Protein AF-A0A2V6ZUX0-F1 (afdb_monomer_lite)

pLDDT: mean 81.48, std 16.45, range [32.72, 97.88]

Radius of gyration: 21.08 Å; chains: 1; bounding box: 55×47×56 Å

Sequence (240 aa):
FALPGGDPVKGRQVFVELECYKCHTIQGETFPASGGDAKNVGPELTGMGGQHPAEYFAESILAPNAVILDGPGFTGPDGKSIMPSYADSLSVAQLVDLVAFLQGLTGGGHMHAMAPAEQTTDVYTVRLDYRGGSEHAGHEGHSAGAAPGHLMVFVLDRATGEPVPYLPVSATIRAAGKPAHRVTLAPMVGGQGFHYGANVTLPDGAHTITLRIGPVAVQAMPAVKGRFAKPAKVVFERGA

Structure (mmCIF, N/CA/C/O backbone):
data_AF-A0A2V6ZUX0-F1
#
_entry.id   AF-A0A2V6ZUX0-F1
#
loop_
_atom_site.group_PDB
_atom_site.id
_atom_site.type_symbol
_atom_site.label_atom_id
_atom_site.label_alt_id
_atom_site.label_comp_id
_atom_site.label_asym_id
_atom_site.label_entity_id
_atom_site.label_seq_id
_atom_site.pdbx_PDB_ins_code
_atom_site.Cartn_x
_atom_site.Cartn_y
_atom_site.Cartn_z
_atom_site.occupancy
_atom_site.B_iso_or_equiv
_atom_site.auth_seq_id
_atom_site.auth_comp_id
_atom_site.auth_asym_id
_atom_site.auth_atom_id
_atom_site.pdbx_PDB_model_num
ATOM 1 N N . PHE A 1 1 ? -8.535 -0.061 -18.895 1.00 62.50 1 PHE A N 1
ATOM 2 C CA . PHE A 1 1 ? -8.237 -1.478 -18.610 1.00 62.50 1 PHE A CA 1
ATOM 3 C C . PHE A 1 1 ? -7.471 -1.493 -17.299 1.00 62.50 1 PHE A C 1
ATOM 5 O O . PHE A 1 1 ? -6.664 -0.594 -17.132 1.00 62.50 1 PHE A O 1
ATOM 12 N N . ALA A 1 2 ? -7.785 -2.395 -16.371 1.00 71.69 2 ALA A N 1
ATOM 13 C CA . ALA A 1 2 ? -7.106 -2.488 -15.078 1.00 71.69 2 ALA A CA 1
ATOM 14 C C . ALA A 1 2 ? -6.490 -3.881 -14.960 1.00 71.69 2 ALA A C 1
ATOM 16 O O . ALA A 1 2 ? -7.149 -4.864 -15.317 1.00 71.69 2 ALA A O 1
ATOM 17 N N . LEU A 1 3 ? -5.248 -3.960 -14.488 1.00 78.31 3 LEU A N 1
ATOM 18 C CA . LEU A 1 3 ? -4.624 -5.247 -14.193 1.00 78.31 3 LEU A CA 1
ATOM 19 C C . LEU A 1 3 ? -5.348 -5.911 -13.009 1.00 78.31 3 LEU A C 1
ATOM 21 O O . LEU A 1 3 ? -5.705 -5.225 -12.048 1.00 78.31 3 LEU A O 1
ATOM 25 N N . PRO A 1 4 ? -5.606 -7.229 -13.062 1.00 82.94 4 PRO A N 1
ATOM 26 C CA . PRO A 1 4 ? -6.153 -7.935 -11.914 1.00 82.94 4 PRO A CA 1
ATOM 27 C C . PRO A 1 4 ? -5.127 -7.943 -10.774 1.00 82.94 4 PRO A C 1
ATOM 29 O O . PRO A 1 4 ? -3.922 -7.862 -11.008 1.00 82.94 4 PRO A O 1
ATOM 32 N N . GLY A 1 5 ? -5.611 -8.052 -9.536 1.00 82.88 5 GLY A N 1
ATOM 33 C CA . GLY A 1 5 ? -4.733 -8.178 -8.374 1.00 82.88 5 GLY A CA 1
ATOM 34 C C . GLY A 1 5 ? -3.898 -9.462 -8.426 1.00 82.88 5 GLY A C 1
ATOM 35 O O . GLY A 1 5 ? -4.374 -10.492 -8.905 1.00 82.88 5 GLY A O 1
ATOM 36 N N . GLY A 1 6 ? -2.674 -9.382 -7.910 1.00 87.19 6 GLY A N 1
ATOM 37 C CA . GLY A 1 6 ? -1.756 -10.508 -7.743 1.00 87.19 6 GLY A CA 1
ATOM 38 C C . GLY A 1 6 ? -1.372 -10.742 -6.281 1.00 87.19 6 GLY A C 1
ATOM 39 O O . GLY A 1 6 ? -1.799 -10.020 -5.378 1.00 87.19 6 GLY A O 1
ATOM 40 N N . ASP A 1 7 ? -0.553 -11.763 -6.055 1.00 88.44 7 ASP A N 1
ATOM 41 C CA . ASP A 1 7 ? 0.017 -12.127 -4.761 1.00 88.44 7 ASP A CA 1
ATOM 42 C C . ASP A 1 7 ? 1.417 -11.496 -4.597 1.00 88.44 7 ASP A C 1
ATOM 44 O O . ASP A 1 7 ? 2.370 -11.935 -5.250 1.00 88.44 7 ASP A O 1
ATOM 48 N N . PRO A 1 8 ? 1.596 -10.497 -3.710 1.00 84.62 8 PRO A N 1
ATOM 49 C CA . PRO A 1 8 ? 2.884 -9.825 -3.533 1.00 84.62 8 PRO A CA 1
ATOM 50 C C . PRO A 1 8 ? 3.976 -10.744 -2.964 1.00 84.62 8 PRO A C 1
ATOM 52 O O . PRO A 1 8 ? 5.162 -10.488 -3.179 1.00 84.62 8 PRO A O 1
ATOM 55 N N . VAL A 1 9 ? 3.619 -11.832 -2.268 1.00 87.31 9 VAL A N 1
ATOM 56 C CA . VAL A 1 9 ? 4.602 -12.804 -1.761 1.00 87.31 9 VAL A CA 1
ATOM 57 C C . VAL A 1 9 ? 5.194 -13.598 -2.921 1.00 87.31 9 VAL A C 1
ATOM 59 O O . VAL A 1 9 ? 6.414 -13.757 -2.996 1.00 87.31 9 VAL A O 1
ATOM 62 N N . LYS A 1 10 ? 4.353 -14.044 -3.861 1.00 88.94 10 LYS A N 1
ATOM 63 C CA . LYS A 1 10 ? 4.815 -14.679 -5.105 1.00 88.94 10 LYS A CA 1
ATOM 64 C C . LYS A 1 10 ? 5.532 -13.686 -6.008 1.00 88.94 10 LYS A C 1
ATOM 66 O O . LYS A 1 10 ? 6.554 -14.025 -6.590 1.00 88.94 10 LYS A O 1
ATOM 71 N N . GLY A 1 11 ? 5.079 -12.436 -6.053 1.00 95.12 11 GLY A N 1
ATOM 72 C CA . GLY A 1 11 ? 5.750 -11.371 -6.793 1.00 95.12 11 GLY A CA 1
ATOM 73 C C . GLY A 1 11 ? 7.186 -11.142 -6.345 1.00 95.12 11 GLY A C 1
ATOM 74 O O . GLY A 1 11 ? 8.088 -11.050 -7.175 1.00 95.12 11 GLY A O 1
ATOM 75 N N . ARG A 1 12 ? 7.426 -11.143 -5.028 1.00 94.88 12 ARG A N 1
ATOM 76 C CA . ARG A 1 12 ? 8.781 -11.080 -4.467 1.00 94.88 12 ARG A CA 1
ATOM 77 C C . ARG A 1 12 ? 9.634 -12.283 -4.880 1.00 94.88 12 ARG A C 1
ATOM 79 O O . ARG A 1 12 ? 10.832 -12.125 -5.099 1.00 94.88 12 ARG A O 1
ATOM 86 N N . GLN A 1 13 ? 9.047 -13.477 -4.977 1.00 93.00 13 GLN A N 1
ATOM 87 C CA . GLN A 1 13 ? 9.754 -14.668 -5.465 1.00 93.00 13 GLN A CA 1
ATOM 88 C C . GLN A 1 13 ? 10.150 -14.497 -6.933 1.00 93.00 13 GLN A C 1
ATOM 90 O O . GLN A 1 13 ? 11.325 -14.653 -7.249 1.00 93.00 13 GLN A O 1
ATOM 95 N N . VAL A 1 14 ? 9.224 -14.056 -7.789 1.00 95.88 14 VAL A N 1
ATOM 96 C CA . VAL A 1 14 ? 9.499 -13.758 -9.205 1.00 95.88 14 VAL A CA 1
ATOM 97 C C . VAL A 1 14 ? 10.598 -12.695 -9.348 1.00 95.88 14 VAL A C 1
ATOM 99 O O . VAL A 1 14 ? 11.500 -12.857 -10.165 1.00 95.88 14 VAL A O 1
ATOM 102 N N . PHE A 1 15 ? 10.590 -11.644 -8.520 1.00 95.19 15 PHE A N 1
ATOM 103 C CA . PHE A 1 15 ? 11.635 -10.609 -8.508 1.00 95.19 15 PHE A CA 1
ATOM 104 C C . PHE A 1 15 ? 13.037 -11.182 -8.227 1.00 95.19 15 PHE A C 1
ATOM 106 O O . PHE A 1 15 ? 14.031 -10.718 -8.788 1.00 95.19 15 PHE A O 1
ATOM 113 N N . VAL A 1 16 ? 13.127 -12.199 -7.363 1.00 92.94 16 VAL A N 1
ATOM 114 C CA . VAL A 1 16 ? 14.381 -12.907 -7.064 1.00 92.94 16 VAL A CA 1
ATOM 115 C C . VAL A 1 16 ? 14.744 -13.895 -8.169 1.00 92.94 16 VAL A C 1
ATOM 117 O O . VAL A 1 16 ? 15.897 -13.931 -8.580 1.00 92.94 16 VAL A O 1
ATOM 120 N N . GLU A 1 17 ? 13.785 -14.670 -8.671 1.00 93.75 17 GLU A N 1
ATOM 121 C CA . GLU A 1 17 ? 14.000 -15.656 -9.740 1.00 93.75 17 GLU A CA 1
ATOM 122 C C . GLU A 1 17 ? 14.492 -15.013 -11.040 1.00 93.75 17 GLU A C 1
ATOM 124 O O . GLU A 1 17 ? 15.367 -15.562 -11.705 1.00 93.75 17 GLU A O 1
ATOM 129 N N . LEU A 1 18 ? 13.971 -13.830 -11.375 1.00 93.44 18 LEU A N 1
ATOM 130 C CA . LEU A 1 18 ? 14.414 -13.028 -12.519 1.00 93.44 18 LEU A CA 1
ATOM 131 C C . LEU A 1 18 ? 15.649 -12.170 -12.220 1.00 93.44 18 LEU A C 1
ATOM 133 O O . LEU A 1 18 ? 16.100 -11.412 -13.074 1.00 93.44 18 LEU A O 1
ATOM 137 N N . GLU A 1 19 ? 16.183 -12.262 -11.002 1.00 92.00 19 GLU A N 1
ATOM 138 C CA . GLU A 1 19 ? 17.355 -11.524 -10.544 1.00 92.00 19 GLU A CA 1
ATOM 139 C C . GLU A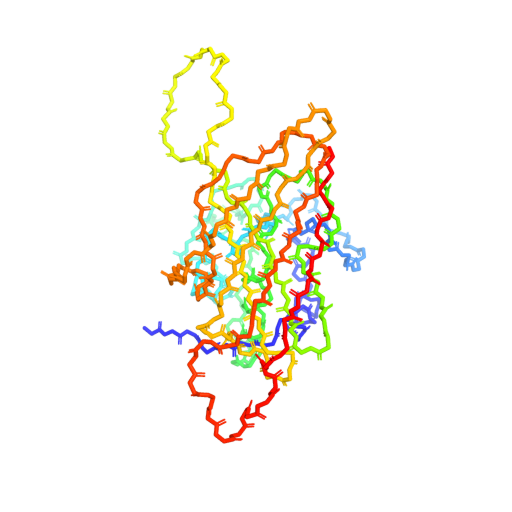 1 19 ? 17.244 -9.997 -10.709 1.00 92.00 19 GLU A C 1
ATOM 141 O O . GLU A 1 19 ? 18.250 -9.300 -10.873 1.00 92.00 19 GLU A O 1
ATOM 146 N N . CYS A 1 20 ? 16.031 -9.441 -10.608 1.00 93.00 20 CYS A N 1
ATOM 147 C CA . CYS A 1 20 ? 15.787 -8.002 -10.743 1.00 93.00 20 CYS A CA 1
ATOM 148 C C . CYS A 1 20 ? 16.602 -7.176 -9.725 1.00 93.00 20 CYS A C 1
ATOM 150 O O . CYS A 1 20 ? 17.022 -6.053 -10.018 1.00 93.00 20 CYS A O 1
ATOM 152 N N . TYR A 1 21 ? 16.911 -7.770 -8.566 1.00 90.38 21 TYR A N 1
ATOM 153 C CA . TYR A 1 21 ? 17.763 -7.206 -7.511 1.00 90.38 21 TYR A CA 1
ATOM 154 C C . TYR A 1 21 ? 19.222 -6.945 -7.933 1.00 90.38 21 TYR A C 1
ATOM 156 O O . TYR A 1 21 ? 19.973 -6.306 -7.195 1.00 90.38 21 TYR A O 1
ATOM 164 N N . LYS A 1 22 ? 19.671 -7.449 -9.091 1.00 87.94 22 LYS A N 1
ATOM 165 C CA . LYS A 1 22 ? 21.008 -7.136 -9.621 1.00 87.94 22 LYS A CA 1
ATOM 166 C C . LYS A 1 22 ? 21.121 -5.705 -10.136 1.00 87.94 22 LYS A C 1
ATOM 168 O O . LYS A 1 22 ? 22.217 -5.159 -10.100 1.00 87.94 22 LYS A O 1
ATOM 173 N N . CYS A 1 23 ? 20.014 -5.128 -10.602 1.00 90.31 23 CYS A N 1
ATOM 174 C CA . CYS A 1 23 ? 19.979 -3.768 -11.144 1.00 90.31 23 CYS A CA 1
ATOM 175 C C . CYS A 1 23 ? 19.191 -2.814 -10.241 1.00 90.31 23 CYS A C 1
ATOM 177 O O . CYS A 1 23 ? 19.551 -1.646 -10.129 1.00 90.31 23 CYS A O 1
ATOM 179 N N . HIS A 1 24 ? 18.126 -3.300 -9.602 1.00 91.38 24 HIS A N 1
ATOM 180 C CA . HIS A 1 24 ? 17.224 -2.479 -8.806 1.00 91.38 24 HIS A CA 1
ATOM 181 C C . HIS A 1 24 ? 17.459 -2.664 -7.310 1.00 91.38 24 HIS A C 1
ATOM 183 O O . HIS A 1 24 ? 17.337 -3.768 -6.777 1.00 91.38 24 HIS A O 1
ATOM 189 N N . THR A 1 25 ? 17.725 -1.557 -6.624 1.00 88.38 25 THR A N 1
ATOM 190 C CA . THR A 1 25 ? 17.798 -1.522 -5.160 1.00 88.38 25 THR A CA 1
ATOM 191 C C . THR A 1 25 ? 16.408 -1.283 -4.571 1.00 88.38 25 THR A C 1
ATOM 193 O O . THR A 1 25 ? 15.619 -0.521 -5.130 1.00 88.38 25 THR A O 1
ATOM 196 N N . ILE A 1 26 ? 16.124 -1.952 -3.448 1.00 88.06 26 ILE A N 1
ATOM 197 C CA . ILE A 1 26 ? 14.963 -1.707 -2.585 1.00 88.06 26 ILE A CA 1
ATOM 198 C C . ILE A 1 26 ? 15.476 -1.654 -1.140 1.00 88.06 26 ILE A C 1
ATOM 200 O O . ILE A 1 26 ? 15.982 -2.644 -0.611 1.00 88.06 26 ILE A O 1
ATOM 204 N N . GLN A 1 27 ? 15.374 -0.500 -0.493 1.00 80.62 27 GLN A N 1
ATOM 205 C CA . GLN A 1 27 ? 15.761 -0.296 0.896 1.00 80.62 27 GLN A CA 1
ATOM 206 C C . GLN A 1 27 ? 14.842 -1.080 1.835 1.00 80.62 27 GLN A C 1
ATOM 208 O O . GLN A 1 27 ? 13.625 -1.121 1.667 1.00 80.62 27 GLN A O 1
ATOM 213 N N . GLY A 1 28 ? 15.434 -1.697 2.858 1.00 74.88 28 GLY A N 1
ATOM 214 C CA . GLY A 1 28 ? 14.706 -2.515 3.832 1.00 74.88 28 GLY A CA 1
ATOM 215 C C . GLY A 1 28 ? 14.396 -3.939 3.359 1.00 74.88 28 GLY A C 1
ATOM 216 O O . GLY A 1 28 ? 14.028 -4.773 4.184 1.00 74.88 28 GLY A O 1
ATOM 217 N N . GLU A 1 29 ? 14.612 -4.252 2.080 1.00 77.31 29 GLU A N 1
ATOM 218 C CA . GLU A 1 29 ? 14.555 -5.616 1.561 1.00 77.31 29 GLU A CA 1
ATOM 219 C C . GLU A 1 29 ? 15.936 -6.275 1.576 1.00 77.31 29 GLU A C 1
ATOM 221 O O . GLU A 1 29 ? 16.969 -5.640 1.373 1.00 77.31 29 GLU A O 1
ATOM 226 N N . THR A 1 30 ? 15.957 -7.585 1.824 1.00 75.94 30 THR A N 1
ATOM 227 C CA . THR A 1 30 ? 17.182 -8.391 1.756 1.00 75.94 30 THR A CA 1
ATOM 228 C C . THR A 1 30 ? 17.075 -9.388 0.610 1.00 75.94 30 THR A C 1
ATOM 230 O O . THR A 1 30 ? 16.202 -10.263 0.605 1.00 75.94 30 THR A O 1
ATOM 233 N N . PHE A 1 31 ? 17.991 -9.266 -0.346 1.00 82.75 31 PHE A N 1
ATOM 234 C CA . PHE A 1 31 ? 18.133 -10.156 -1.495 1.00 82.75 31 PHE A CA 1
ATOM 235 C C . PHE A 1 31 ? 19.496 -10.857 -1.466 1.00 82.75 31 PHE A C 1
ATOM 237 O O . PHE A 1 31 ? 20.387 -10.426 -0.726 1.00 82.75 31 PHE A O 1
ATOM 244 N N . PRO A 1 32 ? 19.681 -11.950 -2.230 1.00 78.81 32 PRO A N 1
ATOM 245 C CA . PRO A 1 32 ? 20.995 -12.562 -2.388 1.00 78.81 32 PRO A CA 1
ATOM 246 C C . PRO A 1 32 ? 22.030 -11.517 -2.811 1.00 78.81 32 PRO A C 1
ATOM 248 O O . PRO A 1 32 ? 21.710 -10.601 -3.568 1.00 78.81 32 PRO A O 1
ATOM 251 N N . ALA A 1 33 ? 23.270 -11.658 -2.338 1.00 62.59 33 ALA A N 1
ATOM 252 C CA . ALA A 1 33 ? 24.345 -10.747 -2.709 1.00 62.59 33 ALA A CA 1
ATOM 253 C C . ALA A 1 33 ? 24.492 -10.716 -4.238 1.00 62.59 33 ALA A C 1
ATOM 255 O O . ALA A 1 33 ? 24.874 -11.706 -4.865 1.00 62.59 33 ALA A O 1
ATOM 256 N N . SER A 1 34 ? 24.154 -9.582 -4.842 1.00 58.34 34 SER A N 1
ATOM 257 C CA . SER A 1 34 ? 24.353 -9.328 -6.260 1.00 58.34 34 SER A CA 1
ATOM 258 C C . SER A 1 34 ? 25.791 -8.862 -6.478 1.00 58.34 34 SER A C 1
ATOM 260 O O . SER A 1 34 ? 26.235 -7.868 -5.914 1.00 58.34 34 SER A O 1
ATOM 262 N N . GLY A 1 35 ? 26.531 -9.561 -7.337 1.00 52.53 35 GLY A N 1
ATOM 263 C CA . GLY A 1 35 ? 27.794 -9.064 -7.897 1.00 52.53 35 GLY A CA 1
ATOM 264 C C . GLY A 1 35 ? 27.562 -7.993 -8.968 1.00 52.53 35 GLY A C 1
ATOM 265 O O . GLY A 1 35 ? 28.202 -8.049 -10.011 1.00 52.53 35 GLY A O 1
ATOM 266 N N . GLY A 1 36 ? 26.575 -7.111 -8.773 1.00 54.06 36 GLY A N 1
ATOM 267 C CA . GLY A 1 36 ? 26.163 -6.123 -9.767 1.00 54.06 36 GLY A CA 1
ATOM 268 C C . GLY A 1 36 ? 27.298 -5.150 -10.075 1.00 54.06 36 GLY A C 1
ATOM 269 O O . GLY A 1 36 ? 27.857 -4.530 -9.170 1.00 54.06 36 GLY A O 1
A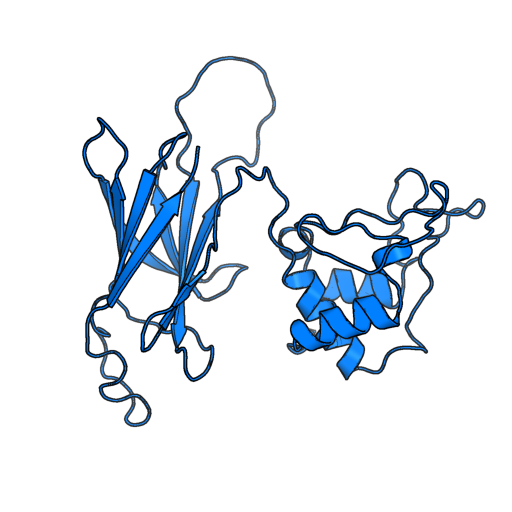TOM 270 N N . ASP A 1 37 ? 27.648 -5.021 -11.353 1.00 56.94 37 ASP A N 1
ATOM 271 C CA . ASP A 1 37 ? 28.599 -4.015 -11.808 1.00 56.94 37 ASP A CA 1
ATOM 272 C C . ASP A 1 37 ? 28.004 -2.619 -11.601 1.00 56.94 37 ASP A C 1
ATOM 274 O O . ASP A 1 37 ? 26.912 -2.330 -12.086 1.00 56.94 37 ASP A O 1
ATOM 278 N N . ALA A 1 38 ? 28.764 -1.698 -10.999 1.00 57.94 38 ALA A N 1
ATOM 279 C CA . ALA A 1 38 ? 28.375 -0.289 -10.821 1.00 57.94 38 ALA A CA 1
ATOM 280 C C . ALA A 1 38 ? 28.047 0.462 -12.137 1.00 57.94 38 ALA A C 1
ATOM 282 O O . ALA A 1 38 ? 27.694 1.637 -12.112 1.00 57.94 38 ALA A O 1
ATOM 283 N N . LYS A 1 39 ? 28.208 -0.199 -13.290 1.00 61.53 39 LYS A N 1
ATOM 284 C CA . LYS A 1 39 ? 27.935 0.315 -14.636 1.00 61.53 39 LYS A CA 1
ATOM 285 C C . LYS A 1 39 ? 26.537 -0.035 -15.159 1.00 61.53 39 LYS A C 1
ATOM 287 O O . LYS A 1 39 ? 26.116 0.603 -16.114 1.00 61.53 39 LYS A O 1
ATOM 292 N N . ASN A 1 40 ? 25.843 -1.004 -14.555 1.00 67.44 40 ASN A N 1
ATOM 293 C CA . ASN A 1 40 ? 24.525 -1.473 -14.990 1.00 67.44 40 ASN A CA 1
ATOM 294 C C . ASN A 1 40 ? 23.553 -1.411 -13.810 1.00 67.44 40 ASN A C 1
ATOM 296 O O . ASN A 1 40 ? 23.337 -2.398 -13.109 1.00 67.44 40 ASN A O 1
ATOM 300 N N . VAL A 1 41 ? 23.012 -0.223 -13.568 1.00 84.81 41 VAL A N 1
ATOM 301 C CA . VAL A 1 41 ? 22.072 0.037 -12.475 1.00 84.81 41 VAL A CA 1
ATOM 302 C C . VAL A 1 41 ? 20.726 0.437 -13.060 1.00 84.81 41 VAL A C 1
ATOM 304 O O . VAL A 1 41 ? 20.669 1.127 -14.071 1.00 84.81 41 VAL A O 1
ATOM 307 N N . GLY A 1 42 ? 19.642 -0.020 -12.446 1.00 86.06 42 GLY A N 1
ATOM 308 C CA . GLY A 1 42 ? 18.290 0.437 -12.745 1.00 86.06 42 GLY A CA 1
ATOM 309 C C . GLY A 1 42 ? 17.837 1.503 -11.743 1.00 86.06 42 GLY A C 1
ATOM 310 O O . GLY A 1 42 ? 18.502 1.715 -10.724 1.00 86.06 42 GLY A O 1
ATOM 311 N N . PRO A 1 43 ? 16.691 2.160 -11.995 1.00 87.62 43 PRO A N 1
ATOM 312 C CA . PRO A 1 43 ? 16.051 3.021 -11.012 1.00 87.62 43 PRO A CA 1
ATOM 313 C C . PRO A 1 43 ? 15.857 2.320 -9.670 1.00 87.62 43 PRO A C 1
ATOM 315 O O . PRO A 1 43 ? 15.523 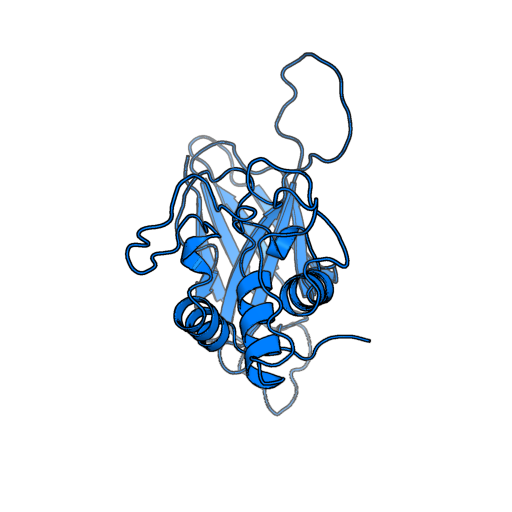1.137 -9.599 1.00 87.62 43 PRO A O 1
ATOM 318 N N . GLU A 1 44 ? 16.051 3.075 -8.602 1.00 89.06 44 GLU A N 1
ATOM 319 C CA . GLU A 1 44 ? 15.765 2.633 -7.245 1.00 89.06 44 GLU A CA 1
ATOM 320 C C . GLU A 1 44 ? 14.240 2.447 -7.087 1.00 89.06 44 GLU A C 1
ATOM 322 O O . GLU A 1 44 ? 13.465 3.267 -7.582 1.00 89.06 44 GLU A O 1
ATOM 327 N N . LEU A 1 45 ? 13.802 1.329 -6.494 1.00 92.12 45 LEU A N 1
ATOM 328 C CA . LEU A 1 45 ? 12.384 0.935 -6.473 1.00 92.12 45 LEU A CA 1
ATOM 329 C C . LEU A 1 45 ? 11.675 1.209 -5.136 1.00 92.12 45 LEU A C 1
ATOM 331 O O . LEU A 1 45 ? 10.474 0.961 -4.998 1.00 92.12 45 LEU A O 1
ATOM 335 N N . THR A 1 46 ? 12.383 1.733 -4.144 1.00 87.00 46 THR A N 1
ATOM 336 C CA . THR A 1 46 ? 11.848 2.053 -2.822 1.00 87.00 46 THR A CA 1
ATOM 337 C C . THR A 1 46 ? 10.810 3.162 -2.921 1.00 87.00 46 THR A C 1
ATOM 339 O O . THR A 1 46 ? 11.054 4.249 -3.437 1.00 87.00 46 THR A O 1
ATOM 342 N N . GLY A 1 47 ? 9.608 2.905 -2.407 1.00 85.19 47 GLY A N 1
ATOM 343 C CA . GLY A 1 47 ? 8.519 3.882 -2.447 1.00 85.19 47 GLY A CA 1
ATOM 344 C C . GLY A 1 47 ? 7.841 4.037 -3.813 1.00 85.19 47 GLY A C 1
ATOM 345 O O . GLY A 1 47 ? 6.885 4.809 -3.907 1.00 85.19 47 GLY A O 1
ATOM 346 N N . MET A 1 48 ? 8.276 3.320 -4.857 1.00 87.75 48 MET A N 1
ATOM 347 C CA . MET A 1 48 ? 7.712 3.456 -6.205 1.00 87.75 48 MET A CA 1
ATOM 348 C C . MET A 1 48 ? 6.228 3.091 -6.270 1.00 87.75 48 MET A C 1
ATOM 350 O O . MET A 1 48 ? 5.481 3.710 -7.027 1.00 87.75 48 MET A O 1
ATOM 354 N N . GLY A 1 49 ? 5.762 2.155 -5.440 1.00 85.81 49 GLY A N 1
ATOM 355 C CA . GLY A 1 49 ? 4.348 1.779 -5.372 1.00 85.81 49 GLY A CA 1
ATOM 356 C C . GLY A 1 49 ? 3.425 2.917 -4.918 1.00 85.81 49 GLY A C 1
ATOM 357 O O . GLY A 1 49 ? 2.230 2.908 -5.205 1.00 85.81 49 GLY A O 1
ATOM 358 N N . GLY A 1 50 ? 3.975 3.931 -4.239 1.00 82.56 50 GLY A N 1
ATOM 359 C CA . GLY A 1 50 ? 3.255 5.159 -3.894 1.00 82.56 50 GLY A CA 1
ATOM 360 C C . GLY A 1 50 ? 3.263 6.221 -4.998 1.00 82.56 50 GLY A C 1
ATOM 361 O O . GLY A 1 50 ? 2.464 7.153 -4.932 1.00 82.56 50 GLY A O 1
ATOM 362 N N . GLN A 1 51 ? 4.151 6.087 -5.986 1.00 79.88 51 GLN A N 1
ATOM 363 C CA . GLN A 1 51 ? 4.420 7.087 -7.026 1.00 79.88 51 GLN A CA 1
ATOM 364 C C . GLN A 1 51 ? 3.792 6.717 -8.375 1.00 79.88 51 GLN A C 1
ATOM 366 O O . GLN A 1 51 ? 3.442 7.602 -9.152 1.00 79.88 51 GLN A O 1
ATOM 371 N N . HIS A 1 52 ? 3.616 5.421 -8.646 1.00 83.94 52 HIS A N 1
ATOM 372 C CA . HIS A 1 52 ? 3.184 4.930 -9.950 1.00 83.94 52 HIS A CA 1
ATOM 373 C C . HIS A 1 52 ? 2.042 3.902 -9.862 1.00 83.94 52 HIS A C 1
ATOM 375 O O . HIS A 1 52 ? 1.958 3.141 -8.895 1.00 83.94 52 HIS A O 1
ATOM 381 N N . PRO A 1 53 ? 1.148 3.855 -10.870 1.00 87.44 53 PRO A N 1
ATOM 382 C CA . PRO A 1 53 ? 0.076 2.863 -10.942 1.00 87.44 53 PRO A CA 1
ATOM 383 C C . PRO A 1 53 ? 0.592 1.473 -11.366 1.00 87.44 53 PRO A C 1
ATOM 385 O O . PRO A 1 53 ? 1.715 1.338 -11.849 1.00 87.44 53 PRO A O 1
ATOM 388 N N . ALA A 1 54 ? -0.249 0.437 -11.240 1.00 88.62 54 ALA A N 1
ATOM 389 C CA . ALA A 1 54 ? 0.075 -0.947 -11.631 1.00 88.62 54 ALA A CA 1
ATOM 390 C C . ALA A 1 54 ? 0.585 -1.040 -13.076 1.00 88.62 54 ALA A C 1
ATOM 392 O O . ALA A 1 54 ? 1.550 -1.739 -13.384 1.00 88.62 54 ALA A O 1
ATOM 393 N N . GLU A 1 55 ? -0.082 -0.306 -13.963 1.00 89.50 55 GLU A N 1
ATOM 394 C CA . GLU A 1 55 ? 0.141 -0.320 -15.401 1.00 89.50 55 GLU A CA 1
ATOM 395 C C . GLU A 1 55 ? 1.528 0.210 -15.764 1.00 89.50 55 GLU A C 1
ATOM 397 O O . GLU A 1 55 ? 2.136 -0.301 -16.698 1.00 89.50 55 GLU A O 1
ATOM 402 N N . TYR A 1 56 ? 2.060 1.163 -14.992 1.00 90.31 56 TYR A N 1
ATOM 403 C CA . TYR A 1 56 ? 3.414 1.677 -15.192 1.00 90.31 56 TYR A CA 1
ATOM 404 C C . TYR A 1 56 ? 4.468 0.587 -14.967 1.00 90.31 56 TYR A C 1
ATOM 406 O O . TYR A 1 56 ? 5.398 0.444 -15.761 1.00 90.31 56 TYR A O 1
ATOM 414 N N . PHE A 1 57 ? 4.312 -0.222 -13.914 1.00 94.38 57 PHE A N 1
ATOM 415 C CA . PHE A 1 57 ? 5.221 -1.338 -13.648 1.00 94.38 57 PHE A CA 1
ATOM 416 C C . PHE A 1 57 ? 5.112 -2.412 -14.727 1.00 94.38 57 PHE A C 1
ATOM 418 O O . PHE A 1 57 ? 6.130 -2.878 -15.232 1.00 94.38 57 PHE A O 1
ATOM 425 N N . ALA A 1 58 ? 3.889 -2.772 -15.122 1.00 95.06 58 ALA A N 1
ATOM 426 C CA . ALA A 1 58 ? 3.677 -3.752 -16.182 1.00 95.06 58 ALA A CA 1
ATOM 427 C C . ALA A 1 58 ? 4.265 -3.288 -17.523 1.00 95.06 58 ALA A C 1
ATOM 429 O O . ALA A 1 58 ? 4.946 -4.064 -18.189 1.00 95.06 58 ALA A O 1
ATOM 430 N N . GLU A 1 59 ? 4.057 -2.026 -17.903 1.00 92.19 59 GLU A N 1
ATOM 431 C CA . GLU A 1 59 ? 4.638 -1.449 -19.116 1.00 92.19 59 GLU A CA 1
ATOM 432 C C . GLU A 1 59 ? 6.167 -1.419 -19.041 1.00 92.19 59 GLU A C 1
ATOM 434 O O . GLU A 1 59 ? 6.821 -1.846 -19.987 1.00 92.19 59 GLU A O 1
ATOM 439 N N . SER A 1 60 ? 6.746 -1.033 -17.901 1.00 94.44 60 SER A N 1
ATOM 440 C CA . SER A 1 60 ? 8.204 -1.021 -17.714 1.00 94.44 60 SER A CA 1
ATOM 441 C C . SER A 1 60 ? 8.824 -2.421 -17.841 1.00 94.44 60 SER A C 1
ATOM 443 O O . SER A 1 60 ? 9.910 -2.568 -18.392 1.00 94.44 60 SER A O 1
ATOM 445 N N . ILE A 1 61 ? 8.129 -3.465 -17.376 1.00 96.12 61 ILE A N 1
ATOM 446 C CA . ILE A 1 61 ? 8.597 -4.861 -17.430 1.00 96.12 61 ILE A CA 1
ATOM 447 C C . ILE A 1 61 ? 8.453 -5.466 -18.835 1.00 96.12 61 ILE A C 1
ATOM 449 O O . ILE A 1 61 ? 9.336 -6.188 -19.308 1.00 96.12 61 ILE A O 1
ATOM 453 N N . LEU A 1 62 ? 7.334 -5.199 -19.509 1.00 95.88 62 LEU A N 1
ATOM 454 C CA . LEU A 1 62 ? 7.024 -5.786 -20.815 1.00 95.88 62 LEU A CA 1
ATOM 455 C C . LEU A 1 62 ? 7.647 -4.993 -21.971 1.00 95.88 62 LEU A C 1
ATOM 457 O O . LEU A 1 62 ? 8.082 -5.574 -22.966 1.00 95.88 62 LEU A O 1
ATOM 461 N N . ALA A 1 63 ? 7.715 -3.673 -21.837 1.00 94.69 63 ALA A N 1
ATOM 462 C CA . ALA A 1 63 ? 8.155 -2.733 -22.856 1.00 94.69 63 ALA A CA 1
ATOM 463 C C . ALA A 1 63 ? 9.061 -1.639 -22.246 1.00 94.69 63 ALA A C 1
ATOM 465 O O . ALA A 1 63 ? 8.718 -0.458 -22.290 1.00 94.69 63 ALA A O 1
ATOM 466 N N . PRO A 1 64 ? 10.268 -1.982 -21.754 1.00 91.19 64 PRO A N 1
ATOM 467 C CA . PRO A 1 64 ? 11.171 -1.047 -21.059 1.00 91.19 64 PRO A CA 1
ATOM 468 C C . PRO A 1 64 ? 11.662 0.140 -21.906 1.00 91.19 64 PRO A C 1
ATOM 470 O O . PRO A 1 64 ? 12.303 1.045 -21.385 1.00 91.19 64 PRO A O 1
ATOM 473 N N . ASN A 1 65 ? 11.385 0.142 -23.215 1.00 89.19 65 ASN A N 1
ATOM 474 C CA . ASN A 1 65 ? 11.681 1.250 -24.128 1.00 89.19 65 ASN A CA 1
ATOM 475 C C . ASN A 1 65 ? 10.445 2.096 -24.498 1.00 89.19 65 ASN A C 1
ATOM 477 O O . ASN A 1 65 ? 10.562 2.990 -25.331 1.00 89.19 65 ASN A O 1
ATOM 481 N N . ALA A 1 66 ? 9.268 1.818 -23.923 1.00 85.50 66 ALA A N 1
ATOM 482 C CA . ALA A 1 66 ? 8.062 2.630 -24.116 1.00 85.50 66 ALA A CA 1
ATOM 483 C C . ALA A 1 66 ? 8.205 4.013 -23.460 1.00 85.50 66 ALA A C 1
ATOM 485 O O . ALA A 1 66 ? 7.770 5.018 -24.020 1.00 85.50 66 ALA A O 1
ATOM 486 N N . VAL A 1 67 ? 8.883 4.060 -22.310 1.00 81.81 67 VAL A N 1
ATOM 487 C CA . VAL A 1 67 ? 9.294 5.285 -21.623 1.00 81.81 67 VAL A CA 1
ATOM 488 C C . VAL A 1 67 ? 10.755 5.131 -21.224 1.00 81.81 67 VAL A C 1
ATOM 490 O O . VAL A 1 67 ? 11.098 4.266 -20.423 1.00 81.81 67 VAL A O 1
ATOM 493 N N . ILE A 1 68 ? 11.622 5.970 -21.787 1.00 78.69 68 ILE A N 1
ATOM 494 C CA . ILE A 1 68 ? 13.037 6.009 -21.415 1.00 78.69 68 ILE A CA 1
ATOM 495 C C . ILE A 1 68 ? 13.192 6.942 -20.221 1.00 78.69 68 ILE A C 1
ATOM 497 O O . ILE A 1 68 ? 12.786 8.102 -20.278 1.00 78.69 68 ILE A O 1
ATOM 501 N N . LEU A 1 69 ? 13.760 6.419 -19.137 1.00 76.38 69 LEU A N 1
ATOM 502 C CA . LEU A 1 69 ? 14.094 7.209 -17.960 1.00 76.38 69 LEU A CA 1
ATOM 503 C C . LEU A 1 69 ? 15.521 7.736 -18.077 1.00 76.38 69 LEU A C 1
ATOM 505 O O . LEU A 1 69 ? 16.456 6.970 -18.320 1.00 76.38 69 LEU A O 1
ATOM 509 N N . ASP A 1 70 ? 15.683 9.032 -17.837 1.00 70.69 70 ASP A N 1
ATOM 510 C CA . ASP A 1 70 ? 16.994 9.659 -17.747 1.00 70.69 70 ASP A CA 1
ATOM 511 C C . ASP A 1 70 ? 17.619 9.358 -16.379 1.00 70.69 70 ASP A C 1
ATOM 513 O O . ASP A 1 70 ? 17.045 9.648 -15.328 1.00 70.69 70 ASP A O 1
ATOM 517 N N . GLY A 1 71 ? 18.817 8.779 -16.377 1.00 73.38 71 GLY A N 1
ATOM 518 C CA . GLY A 1 71 ? 19.562 8.518 -15.152 1.00 73.38 71 GLY A CA 1
ATOM 519 C C . GLY A 1 71 ? 20.913 7.853 -15.420 1.00 73.38 71 GLY A C 1
ATOM 520 O O . GLY A 1 71 ? 21.068 7.163 -16.433 1.00 73.38 71 GLY A O 1
ATOM 521 N N . PRO A 1 72 ? 21.919 8.052 -14.548 1.00 77.50 72 PRO A N 1
ATOM 522 C CA . PRO A 1 72 ? 23.226 7.430 -14.726 1.00 77.50 72 PRO A CA 1
ATOM 523 C C . PRO A 1 72 ? 23.109 5.900 -14.756 1.00 77.50 72 PRO A C 1
ATOM 525 O O . PRO A 1 72 ? 22.723 5.288 -13.766 1.00 77.50 72 PRO A O 1
ATOM 528 N N . GLY A 1 73 ? 23.463 5.288 -15.888 1.00 81.81 73 GLY A N 1
ATOM 529 C CA . GLY A 1 73 ? 23.493 3.830 -16.049 1.00 81.81 73 GLY A CA 1
ATOM 530 C C . GLY A 1 73 ? 22.166 3.172 -16.440 1.00 81.81 73 GLY A C 1
ATOM 531 O O . GLY A 1 73 ? 22.166 1.965 -16.641 1.00 81.81 73 GLY A O 1
ATOM 532 N N . PHE A 1 74 ? 21.067 3.923 -16.600 1.00 86.81 74 PHE A N 1
ATOM 533 C CA . PHE A 1 74 ? 19.760 3.347 -16.973 1.00 86.81 74 PHE A CA 1
ATOM 534 C C . PHE A 1 74 ? 19.667 3.003 -18.462 1.00 86.81 74 PHE A C 1
ATOM 536 O O . PHE A 1 74 ? 18.848 2.175 -18.865 1.00 86.81 74 PHE A O 1
ATOM 543 N N . THR A 1 75 ? 20.499 3.641 -19.285 1.00 88.81 75 THR A N 1
ATOM 544 C CA . THR A 1 75 ? 20.490 3.495 -20.739 1.00 88.81 75 THR A CA 1
ATOM 545 C C . THR A 1 75 ? 21.847 3.071 -21.289 1.00 88.81 75 THR A C 1
ATOM 547 O O . THR A 1 75 ? 22.905 3.413 -20.754 1.00 88.81 75 THR A O 1
ATOM 550 N N . GLY A 1 76 ? 21.808 2.285 -22.365 1.00 86.81 76 GLY A N 1
ATOM 551 C CA . GLY A 1 76 ? 22.984 1.866 -23.116 1.00 86.81 76 GLY A CA 1
ATOM 552 C C . GLY A 1 76 ? 23.475 2.942 -24.095 1.00 86.81 76 GLY A C 1
ATOM 553 O O . GLY A 1 76 ? 22.824 3.972 -24.283 1.00 86.81 76 GLY A O 1
ATOM 554 N N . PRO A 1 77 ? 24.610 2.708 -24.784 1.00 87.00 77 PRO A N 1
ATOM 555 C CA . PRO A 1 77 ? 25.148 3.632 -25.792 1.00 87.00 77 PRO A CA 1
ATOM 556 C C . PRO A 1 77 ? 24.203 3.919 -26.970 1.00 87.00 77 PRO A C 1
ATOM 558 O O . PRO A 1 77 ? 24.395 4.895 -27.689 1.00 87.00 77 PRO A O 1
ATOM 561 N N . ASP A 1 78 ? 23.207 3.061 -27.187 1.00 88.50 78 ASP A N 1
ATOM 562 C CA . ASP A 1 78 ? 22.166 3.201 -28.205 1.00 88.50 78 ASP A CA 1
ATOM 563 C C . ASP A 1 78 ? 20.958 4.034 -27.732 1.00 88.50 78 ASP A C 1
ATOM 565 O O . ASP A 1 78 ? 19.990 4.188 -28.478 1.00 88.50 78 ASP A O 1
ATOM 569 N N . GLY A 1 79 ? 21.009 4.572 -26.508 1.00 87.25 79 GLY A N 1
ATOM 570 C CA . GLY A 1 79 ? 19.951 5.385 -25.910 1.00 87.25 79 GLY A CA 1
ATOM 571 C C . GLY A 1 79 ? 18.734 4.587 -25.440 1.00 87.25 79 GLY A C 1
ATOM 572 O O . GLY A 1 79 ? 17.728 5.186 -25.066 1.00 87.25 79 GLY A O 1
ATOM 573 N N . LYS A 1 80 ? 18.801 3.251 -25.459 1.00 88.88 80 LYS A N 1
ATOM 574 C CA . LYS A 1 80 ? 17.728 2.368 -24.989 1.00 88.88 80 LYS A CA 1
ATOM 575 C C . LYS A 1 80 ? 17.927 1.982 -23.537 1.00 88.88 80 LYS A C 1
ATOM 577 O O . LYS A 1 80 ? 19.052 1.985 -23.043 1.00 88.88 80 LYS A O 1
ATOM 582 N N . SER A 1 81 ? 16.838 1.616 -22.868 1.00 90.25 81 SER A N 1
ATOM 583 C CA . SER A 1 81 ? 16.897 1.059 -21.518 1.00 90.25 81 SER A CA 1
ATOM 584 C C . SER A 1 81 ? 17.763 -0.200 -21.501 1.00 90.25 81 SER A C 1
ATOM 586 O O . SER A 1 81 ? 17.625 -1.063 -22.372 1.00 90.25 81 SER A O 1
ATOM 588 N N . ILE A 1 82 ? 18.637 -0.317 -20.499 1.00 91.25 82 ILE A N 1
ATOM 589 C CA . ILE A 1 82 ? 19.406 -1.548 -20.263 1.00 91.25 82 ILE A CA 1
ATOM 590 C C . ILE A 1 82 ? 18.545 -2.662 -19.655 1.00 91.25 82 ILE A C 1
ATOM 592 O O . ILE A 1 82 ? 18.973 -3.816 -19.614 1.00 91.25 82 ILE A O 1
ATOM 596 N N . MET A 1 83 ? 17.343 -2.328 -19.172 1.00 92.44 83 MET A N 1
ATOM 597 C CA . MET A 1 83 ? 16.398 -3.311 -18.662 1.00 92.44 83 MET A CA 1
ATOM 598 C C . MET A 1 83 ? 15.922 -4.199 -19.823 1.00 92.44 83 MET A C 1
ATOM 600 O O . MET A 1 83 ? 15.397 -3.680 -20.813 1.00 92.44 83 MET A O 1
ATOM 604 N N . PRO A 1 84 ? 16.081 -5.532 -19.733 1.00 91.88 84 PRO A N 1
ATOM 605 C CA . PRO A 1 84 ? 15.558 -6.429 -20.751 1.00 91.88 84 PRO A CA 1
ATOM 606 C C . PRO A 1 84 ? 14.025 -6.441 -20.717 1.00 91.88 84 PRO A C 1
ATOM 608 O O . PRO A 1 84 ? 13.410 -6.244 -19.670 1.00 91.88 84 PRO A O 1
ATOM 611 N N . SER A 1 85 ? 13.402 -6.706 -21.866 1.00 93.81 85 SER A N 1
ATOM 612 C CA . SER A 1 85 ? 11.969 -7.012 -21.903 1.00 93.81 85 SER A CA 1
ATOM 613 C C . SER A 1 85 ? 11.731 -8.424 -21.372 1.00 93.81 85 SER A C 1
ATOM 615 O O . SER A 1 85 ? 12.453 -9.356 -21.728 1.00 93.81 85 SER A O 1
ATOM 617 N N . TYR A 1 86 ? 10.685 -8.584 -20.563 1.00 95.81 86 TYR A N 1
ATOM 618 C CA . TYR A 1 86 ? 10.237 -9.881 -20.048 1.00 95.81 86 TYR A CA 1
ATOM 619 C C . TYR A 1 86 ? 8.933 -10.369 -20.695 1.00 95.81 86 TYR A C 1
ATOM 621 O O . TYR A 1 86 ? 8.319 -11.309 -20.190 1.00 95.81 86 TYR A O 1
ATOM 629 N N . ALA A 1 87 ? 8.505 -9.758 -21.806 1.00 93.19 87 ALA A N 1
ATOM 630 C CA . ALA A 1 87 ? 7.227 -10.067 -22.454 1.00 93.19 87 ALA A CA 1
ATOM 631 C C . ALA A 1 87 ? 7.074 -11.544 -22.852 1.00 93.19 87 ALA A C 1
ATOM 633 O O . ALA A 1 87 ? 5.985 -12.096 -22.724 1.00 93.19 87 ALA A O 1
ATOM 634 N N . ASP A 1 88 ? 8.173 -12.188 -23.247 1.00 93.88 88 ASP A N 1
ATOM 635 C CA . ASP A 1 88 ? 8.190 -13.598 -23.656 1.00 93.88 88 ASP A CA 1
ATOM 636 C C . ASP A 1 88 ? 8.614 -14.556 -22.524 1.00 93.88 88 ASP A C 1
ATOM 638 O O . ASP A 1 88 ? 8.614 -15.774 -22.704 1.00 93.88 88 ASP A O 1
ATOM 642 N N . SER A 1 89 ? 8.975 -14.018 -21.353 1.00 91.44 89 SER A N 1
ATOM 643 C CA . SER A 1 89 ? 9.543 -14.774 -20.223 1.00 91.44 89 SER A CA 1
ATOM 644 C C . SER A 1 89 ? 8.580 -14.918 -19.043 1.00 91.44 89 SER A C 1
ATOM 646 O O . SER A 1 89 ? 8.800 -15.754 -18.167 1.00 91.44 89 SER A O 1
ATOM 648 N N . LEU A 1 90 ? 7.525 -14.101 -18.995 1.00 94.44 90 LEU A N 1
ATOM 649 C CA . LEU A 1 90 ? 6.552 -14.072 -17.908 1.00 94.44 90 LEU A CA 1
ATOM 650 C C . LEU A 1 90 ? 5.213 -14.663 -18.341 1.00 94.44 90 LEU A C 1
ATOM 652 O O . LEU A 1 90 ? 4.622 -14.260 -19.340 1.00 94.44 90 LEU A O 1
ATOM 656 N N . SER A 1 91 ? 4.664 -15.557 -17.519 1.00 96.69 91 SER A N 1
ATOM 657 C CA . SER A 1 91 ? 3.228 -15.832 -17.572 1.00 96.69 91 SER A CA 1
ATOM 658 C C . SER A 1 91 ? 2.429 -14.630 -17.060 1.00 96.69 91 SER A C 1
ATOM 660 O O . SER A 1 91 ? 2.918 -13.827 -16.262 1.00 96.69 91 SER A O 1
ATOM 662 N N . VAL A 1 92 ? 1.152 -14.547 -17.448 1.00 95.44 92 VAL A N 1
ATOM 663 C CA . VAL A 1 92 ? 0.238 -13.505 -16.944 1.00 95.44 92 VAL A CA 1
ATOM 664 C C . VAL A 1 92 ? 0.176 -13.513 -15.413 1.00 95.44 92 VAL A C 1
ATOM 666 O O . VAL A 1 92 ? 0.181 -12.447 -14.811 1.00 95.44 92 VAL A O 1
ATOM 669 N N . ALA A 1 93 ? 0.173 -14.694 -14.781 1.00 96.38 93 ALA A N 1
ATOM 670 C CA . ALA A 1 93 ? 0.161 -14.827 -13.323 1.00 96.38 93 ALA A CA 1
ATOM 671 C C . ALA A 1 93 ? 1.431 -14.247 -12.677 1.00 96.38 93 ALA A C 1
ATOM 673 O O . ALA A 1 93 ? 1.340 -13.441 -11.758 1.00 96.38 93 ALA A O 1
ATOM 674 N N . GLN A 1 94 ? 2.611 -14.592 -13.201 1.00 97.69 94 GLN A N 1
ATOM 675 C CA . GLN A 1 94 ? 3.874 -14.062 -12.677 1.00 97.69 94 GLN A CA 1
ATOM 676 C C . GLN A 1 94 ? 3.978 -12.546 -12.857 1.00 97.69 94 GLN A C 1
ATOM 678 O O . GLN A 1 94 ? 4.484 -11.868 -11.968 1.00 97.69 94 GLN A O 1
ATOM 683 N N . LEU A 1 95 ? 3.479 -12.007 -13.975 1.00 97.38 95 LEU A N 1
ATOM 684 C CA . LEU A 1 95 ? 3.443 -10.564 -14.199 1.00 97.38 95 LEU A CA 1
ATOM 685 C C . LEU A 1 95 ? 2.571 -9.855 -13.155 1.00 97.38 95 LEU A C 1
ATOM 687 O O . LEU A 1 95 ? 3.021 -8.880 -12.562 1.00 97.38 95 LEU A O 1
ATOM 691 N N . VAL A 1 96 ? 1.339 -10.321 -12.923 1.00 96.69 96 VAL A N 1
ATOM 692 C CA . VAL A 1 96 ? 0.425 -9.645 -11.983 1.00 96.69 96 VAL A CA 1
ATOM 693 C C . VAL A 1 96 ? 0.878 -9.799 -10.532 1.00 96.69 96 VAL A C 1
ATOM 695 O O . VAL A 1 96 ? 0.750 -8.851 -9.760 1.00 96.69 96 VAL A O 1
ATOM 698 N N . ASP A 1 97 ? 1.483 -10.934 -10.173 1.00 96.75 97 ASP A N 1
ATOM 699 C CA . ASP A 1 97 ? 2.103 -11.144 -8.862 1.00 96.75 97 ASP A CA 1
ATOM 700 C C . ASP A 1 97 ? 3.300 -10.193 -8.670 1.00 96.75 97 ASP A C 1
ATOM 702 O O . ASP A 1 97 ? 3.387 -9.496 -7.658 1.00 96.75 97 ASP A O 1
ATOM 706 N N . LEU A 1 98 ? 4.195 -10.092 -9.663 1.00 97.88 98 LEU A N 1
ATOM 707 C CA . LEU A 1 98 ? 5.351 -9.185 -9.636 1.00 97.88 98 LEU A CA 1
ATOM 708 C C . LEU A 1 98 ? 4.926 -7.714 -9.538 1.00 97.88 98 LEU A C 1
ATOM 710 O O . LEU A 1 98 ? 5.478 -6.965 -8.732 1.00 97.88 98 LEU A O 1
ATOM 714 N N . VAL A 1 99 ? 3.916 -7.303 -10.306 1.00 96.62 99 VAL A N 1
ATOM 715 C CA . VAL A 1 99 ? 3.346 -5.952 -10.222 1.00 96.62 99 VAL A CA 1
ATOM 716 C C . VAL A 1 99 ? 2.755 -5.701 -8.833 1.00 96.62 99 VAL A C 1
ATOM 718 O O . VAL A 1 99 ? 3.025 -4.652 -8.255 1.00 96.62 99 VAL A O 1
ATOM 721 N N . ALA A 1 100 ? 2.036 -6.665 -8.246 1.00 91.50 100 ALA A N 1
ATOM 722 C CA . ALA A 1 100 ? 1.494 -6.532 -6.892 1.00 91.50 100 ALA A CA 1
ATOM 723 C C . ALA A 1 100 ? 2.595 -6.329 -5.833 1.00 91.50 100 ALA A C 1
ATOM 725 O O . ALA A 1 100 ? 2.423 -5.520 -4.919 1.00 91.50 100 ALA A O 1
ATOM 726 N N . PHE A 1 101 ? 3.742 -7.004 -5.969 1.00 95.62 101 PHE A N 1
ATOM 727 C CA . PHE A 1 101 ? 4.907 -6.772 -5.108 1.00 95.62 101 PHE A CA 1
ATOM 728 C C . PHE A 1 101 ? 5.453 -5.344 -5.249 1.00 95.62 101 PHE A C 1
ATOM 730 O O . PHE A 1 101 ? 5.606 -4.651 -4.245 1.00 95.62 101 PHE A O 1
ATOM 737 N N . LEU A 1 102 ? 5.683 -4.875 -6.481 1.00 95.50 102 LEU A N 1
ATOM 738 C CA . LEU A 1 102 ? 6.221 -3.534 -6.751 1.00 95.50 102 LEU A CA 1
ATOM 739 C C . LEU A 1 102 ? 5.276 -2.415 -6.294 1.00 95.50 102 LEU A C 1
ATOM 741 O O . LEU A 1 102 ? 5.716 -1.421 -5.717 1.00 95.50 102 LEU A O 1
ATOM 745 N N . GLN A 1 103 ? 3.968 -2.599 -6.470 1.00 91.69 103 GLN A N 1
ATOM 746 C CA . GLN A 1 103 ? 2.956 -1.684 -5.940 1.00 91.69 103 GLN A CA 1
ATOM 747 C C . GLN A 1 103 ? 2.938 -1.639 -4.407 1.00 91.69 103 GLN A C 1
ATOM 749 O O . GLN A 1 103 ? 2.585 -0.616 -3.823 1.00 91.69 103 GLN A O 1
ATOM 754 N N . GLY A 1 104 ? 3.333 -2.730 -3.748 1.00 88.06 104 GLY A N 1
ATOM 755 C CA . GLY A 1 104 ? 3.481 -2.793 -2.296 1.00 88.06 104 GLY A CA 1
ATOM 756 C C . GLY A 1 104 ? 4.671 -1.991 -1.755 1.00 88.06 104 GLY A C 1
ATOM 757 O O . GLY A 1 104 ? 4.711 -1.703 -0.558 1.00 88.06 104 GLY A O 1
ATOM 758 N N . LEU A 1 105 ? 5.620 -1.583 -2.607 1.00 89.56 105 LEU A N 1
ATOM 759 C CA . LEU A 1 105 ? 6.800 -0.808 -2.217 1.00 89.56 105 LEU A CA 1
ATOM 760 C C . LEU A 1 105 ? 6.441 0.667 -1.999 1.00 89.56 105 LEU A C 1
ATOM 762 O O . LEU A 1 105 ? 6.811 1.525 -2.791 1.00 89.56 105 LEU A O 1
ATOM 766 N N . THR A 1 106 ? 5.703 0.994 -0.939 1.00 80.31 106 THR A N 1
ATOM 767 C CA . THR A 1 106 ? 5.251 2.375 -0.665 1.00 80.31 106 THR A CA 1
ATOM 768 C C . THR A 1 106 ? 6.122 3.132 0.338 1.00 80.31 106 THR A C 1
ATOM 770 O O . THR A 1 106 ? 5.926 4.328 0.541 1.00 80.31 106 THR A O 1
ATOM 773 N N . GLY A 1 107 ? 7.073 2.470 0.999 1.00 59.56 107 GLY A N 1
ATOM 774 C CA . GLY A 1 107 ? 7.973 3.118 1.954 1.00 59.56 107 GLY A CA 1
ATOM 775 C C . GLY A 1 107 ? 9.235 3.602 1.258 1.00 59.56 107 GLY A C 1
ATOM 776 O O . GLY A 1 107 ? 10.063 2.760 0.964 1.00 59.56 107 GLY A O 1
ATOM 777 N N . GLY A 1 108 ? 9.373 4.910 1.003 1.00 45.38 108 GLY A N 1
ATOM 778 C CA . GLY A 1 108 ? 10.574 5.511 0.388 1.00 45.38 108 GLY A CA 1
ATOM 779 C C . GLY A 1 108 ? 10.710 7.034 0.467 1.00 45.38 108 GLY A C 1
ATOM 780 O O . GLY A 1 108 ? 11.794 7.564 0.248 1.00 45.38 108 GLY A O 1
ATOM 781 N N . GLY A 1 109 ? 9.661 7.758 0.861 1.00 38.22 109 GLY A N 1
ATOM 782 C CA . GLY A 1 109 ? 9.798 9.148 1.294 1.00 38.22 109 GLY A CA 1
ATOM 783 C C . GLY A 1 109 ? 10.258 9.193 2.750 1.00 38.22 109 GLY A C 1
ATOM 784 O O . GLY A 1 109 ? 9.560 8.662 3.607 1.00 38.22 109 GLY A O 1
ATOM 785 N N . HIS A 1 110 ? 11.424 9.792 3.013 1.00 35.59 110 HIS A N 1
ATOM 786 C CA . HIS A 1 110 ? 11.941 10.149 4.344 1.00 35.59 110 HIS A CA 1
ATOM 787 C C . HIS A 1 110 ? 11.593 9.161 5.473 1.00 35.59 110 HIS A C 1
ATOM 789 O O . HIS A 1 110 ? 10.711 9.402 6.299 1.00 35.59 110 HIS A O 1
ATOM 795 N N . MET A 1 111 ? 12.335 8.054 5.542 1.00 38.16 111 MET A N 1
ATOM 796 C CA . MET A 1 111 ? 12.277 7.151 6.687 1.00 38.16 111 MET A CA 1
ATOM 797 C C . MET A 1 111 ? 12.902 7.799 7.930 1.00 38.16 111 MET A C 1
ATOM 799 O O . MET A 1 111 ? 14.097 7.670 8.179 1.00 38.16 111 MET A O 1
ATOM 803 N N . HIS A 1 112 ? 12.065 8.414 8.766 1.00 34.28 112 HIS A N 1
ATOM 804 C CA . HIS A 1 112 ? 12.188 8.183 10.202 1.00 34.28 112 HIS A CA 1
ATOM 805 C C . HIS A 1 112 ? 11.727 6.744 10.442 1.00 34.28 112 HIS A C 1
ATOM 807 O O . HIS A 1 112 ? 10.555 6.404 10.263 1.00 34.28 112 HIS A O 1
ATOM 813 N N . ALA A 1 113 ? 12.678 5.868 10.748 1.00 35.31 113 ALA A N 1
ATOM 814 C CA . ALA A 1 113 ? 12.401 4.482 11.078 1.00 35.31 113 ALA A CA 1
ATOM 815 C C . ALA A 1 113 ? 11.398 4.399 12.240 1.00 35.31 113 ALA A C 1
ATOM 817 O O . ALA A 1 113 ? 11.625 5.018 13.273 1.00 35.31 113 ALA A O 1
ATOM 818 N N . MET A 1 114 ? 10.345 3.582 12.125 1.00 35.47 114 MET A N 1
ATOM 819 C CA . MET A 1 114 ? 9.946 2.691 13.223 1.00 35.47 114 MET A CA 1
ATOM 820 C C . MET A 1 114 ? 8.875 1.671 12.819 1.00 35.47 114 MET A C 1
ATOM 822 O O . MET A 1 114 ? 8.039 1.943 11.965 1.00 35.47 114 MET A O 1
ATOM 826 N N . ALA A 1 115 ? 8.991 0.506 13.469 1.00 39.09 115 ALA A N 1
ATOM 827 C CA . ALA A 1 115 ? 8.154 -0.699 13.571 1.00 39.09 115 ALA A CA 1
ATOM 828 C C . ALA A 1 115 ? 6.677 -0.626 13.099 1.00 39.09 115 ALA A C 1
ATOM 830 O O . ALA A 1 115 ? 6.070 0.440 13.057 1.00 39.09 115 ALA A O 1
ATOM 831 N N . PRO A 1 116 ? 6.080 -1.785 12.754 1.00 48.28 116 PRO A N 1
ATOM 832 C CA . PRO A 1 116 ? 5.205 -1.927 11.603 1.00 48.28 116 PRO A CA 1
ATOM 833 C C . PRO A 1 116 ? 4.042 -0.940 11.647 1.00 48.28 116 PRO A C 1
ATOM 835 O O . PRO A 1 116 ? 3.273 -0.879 12.608 1.00 48.28 116 PRO A O 1
ATOM 838 N N . ALA A 1 117 ? 3.863 -0.238 10.530 1.00 67.75 117 ALA A N 1
ATOM 839 C CA . ALA A 1 117 ? 2.665 0.532 10.219 1.00 67.75 117 ALA A CA 1
ATOM 840 C C . ALA A 1 117 ? 1.400 -0.347 10.147 1.00 67.75 117 ALA A C 1
ATOM 842 O O . ALA A 1 117 ? 0.348 0.150 9.773 1.00 67.75 117 ALA A O 1
ATOM 843 N N . GLU A 1 118 ? 1.482 -1.628 10.516 1.00 77.44 118 GLU A N 1
ATOM 844 C CA . GLU A 1 118 ? 0.401 -2.592 10.582 1.00 77.44 118 GLU A CA 1
ATOM 845 C C . GLU A 1 118 ? 0.433 -3.353 11.914 1.00 77.44 118 GLU A C 1
ATOM 847 O O . GLU A 1 118 ? 1.466 -3.858 12.353 1.00 77.44 118 GLU A O 1
ATOM 852 N N . GLN A 1 119 ? -0.718 -3.438 12.568 1.00 81.19 119 GLN A N 1
ATOM 853 C CA . GLN A 1 119 ? -0.935 -4.218 13.777 1.00 81.19 119 GLN A CA 1
ATOM 854 C C . GLN A 1 119 ? -2.154 -5.104 13.598 1.00 81.19 119 GLN A C 1
ATOM 856 O O . GLN A 1 119 ? -3.083 -4.769 12.866 1.00 81.19 119 GLN A O 1
ATOM 861 N N . THR A 1 120 ? -2.188 -6.225 14.311 1.00 86.56 120 THR A N 1
ATOM 862 C CA . THR A 1 120 ? -3.328 -7.134 14.243 1.00 86.56 120 THR A CA 1
ATOM 863 C C . THR A 1 120 ? -4.011 -7.292 15.591 1.00 86.56 120 THR A C 1
ATOM 865 O O . THR A 1 120 ? -3.402 -7.177 16.652 1.00 86.56 120 THR A O 1
ATOM 868 N N . THR A 1 121 ? -5.310 -7.546 15.526 1.00 87.50 121 THR A N 1
ATOM 869 C CA . THR A 1 121 ? -6.153 -7.976 16.640 1.00 87.50 121 THR A CA 1
ATOM 870 C C . THR A 1 121 ? -6.722 -9.356 16.305 1.00 87.50 121 THR A C 1
ATOM 872 O O . THR A 1 121 ? -6.395 -9.933 15.262 1.00 87.50 121 THR A O 1
ATOM 875 N N . ASP A 1 122 ? -7.614 -9.863 17.153 1.00 85.88 122 ASP A N 1
ATOM 876 C CA . ASP A 1 122 ? -8.320 -11.123 16.907 1.00 85.88 122 ASP A CA 1
ATOM 877 C C . ASP A 1 122 ? -9.133 -11.108 15.600 1.00 85.88 122 ASP A C 1
ATOM 879 O O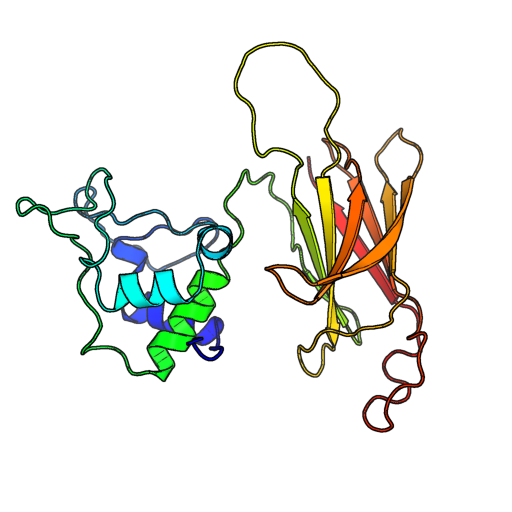 . ASP A 1 122 ? -9.277 -12.144 14.955 1.00 85.88 122 ASP A O 1
ATOM 883 N N . VAL A 1 123 ? -9.664 -9.945 15.198 1.00 89.88 123 VAL A N 1
ATOM 884 C CA . VAL A 1 123 ? -10.604 -9.825 14.063 1.00 89.88 123 VAL A CA 1
ATOM 885 C C . VAL A 1 123 ? -10.180 -8.824 12.990 1.00 89.88 123 VAL A C 1
ATOM 887 O O . VAL A 1 123 ? -10.706 -8.870 11.883 1.00 89.88 123 VAL A O 1
ATOM 890 N N . TYR A 1 124 ? -9.227 -7.941 13.287 1.00 92.50 124 TYR A N 1
ATOM 891 C CA . TYR A 1 124 ? -8.769 -6.910 12.355 1.00 92.50 124 TYR A CA 1
ATOM 892 C C . TYR A 1 124 ? -7.275 -7.005 12.071 1.00 92.50 124 TYR A C 1
ATOM 894 O O . TYR A 1 124 ? -6.482 -7.170 13.001 1.00 92.50 124 TYR A O 1
ATOM 902 N N . THR A 1 125 ? -6.908 -6.762 10.818 1.00 89.94 125 THR A N 1
ATOM 903 C CA . THR A 1 125 ? -5.596 -6.229 10.441 1.00 89.94 125 THR A CA 1
ATOM 904 C C . THR A 1 125 ? -5.744 -4.719 10.270 1.00 89.94 125 THR A C 1
ATOM 906 O O . THR A 1 125 ? -6.638 -4.255 9.565 1.00 89.94 125 THR A O 1
ATOM 909 N N . VAL A 1 126 ? -4.925 -3.937 10.971 1.00 93.62 126 VAL A N 1
ATOM 910 C CA . VAL A 1 126 ? -5.049 -2.478 11.043 1.00 93.62 126 VAL A CA 1
ATOM 911 C C . VAL A 1 126 ? -3.754 -1.836 10.597 1.00 93.62 126 VAL A C 1
ATOM 913 O O . VAL A 1 126 ? -2.742 -1.968 11.280 1.00 93.62 126 VAL A O 1
ATOM 916 N N . ARG A 1 127 ? -3.806 -1.096 9.491 1.00 89.69 127 ARG A N 1
ATOM 917 C CA . ARG A 1 127 ? -2.670 -0.348 8.951 1.00 89.69 127 ARG A CA 1
ATOM 918 C C . ARG A 1 127 ? -2.866 1.149 9.168 1.00 89.69 127 ARG A C 1
ATOM 920 O O . ARG A 1 127 ? -3.962 1.662 8.951 1.00 89.69 127 ARG A O 1
ATOM 927 N N . LEU A 1 128 ? -1.824 1.848 9.600 1.00 88.94 128 LEU A N 1
ATOM 928 C CA . LEU A 1 128 ? -1.819 3.283 9.862 1.00 88.94 128 LEU A CA 1
ATOM 929 C C . LEU A 1 128 ? -0.771 3.965 8.986 1.00 88.94 128 LEU A C 1
ATOM 931 O O . LEU A 1 128 ? 0.422 3.686 9.093 1.00 88.94 128 LEU A O 1
ATOM 935 N N . ASP A 1 129 ? -1.221 4.918 8.182 1.00 86.19 129 ASP A N 1
ATOM 936 C CA . ASP A 1 129 ? -0.383 5.740 7.315 1.00 86.19 129 ASP A CA 1
ATOM 937 C C . ASP A 1 129 ? -0.598 7.232 7.626 1.00 86.19 129 ASP A C 1
ATOM 939 O O . ASP A 1 129 ? -1.650 7.631 8.128 1.00 86.19 129 ASP A O 1
ATOM 943 N N . TYR A 1 130 ? 0.411 8.061 7.379 1.00 83.75 130 TYR A N 1
ATOM 944 C CA . TYR A 1 130 ? 0.346 9.506 7.575 1.00 83.75 130 TYR A CA 1
ATOM 945 C C . TYR A 1 130 ? 1.097 10.216 6.455 1.00 83.75 130 TYR A C 1
ATOM 947 O O . TYR A 1 130 ? 2.305 10.049 6.306 1.00 83.75 130 TYR A O 1
ATOM 955 N N . ARG A 1 131 ? 0.384 11.045 5.692 1.00 79.81 131 ARG A N 1
ATOM 956 C CA . ARG A 1 131 ? 0.966 11.852 4.615 1.00 79.81 131 ARG A CA 1
ATOM 957 C C . ARG A 1 131 ? 1.143 13.284 5.089 1.00 79.81 131 ARG A C 1
ATOM 959 O O . ARG A 1 131 ? 0.156 13.948 5.396 1.00 79.81 131 ARG A O 1
ATOM 966 N N . GLY A 1 132 ? 2.387 13.751 5.163 1.00 69.81 132 GLY A N 1
ATOM 967 C CA . GLY A 1 132 ? 2.692 15.144 5.490 1.00 69.81 132 GLY A CA 1
ATOM 968 C C . GLY A 1 132 ? 2.070 16.105 4.474 1.00 69.81 132 GLY A C 1
ATOM 969 O O . GLY A 1 132 ? 1.978 15.793 3.288 1.00 69.81 132 GLY A O 1
ATOM 970 N N . GLY A 1 133 ? 1.618 17.270 4.938 1.00 49.31 133 GLY A N 1
ATOM 971 C CA . GLY A 1 133 ? 1.116 18.326 4.063 1.00 49.31 133 GLY A CA 1
ATOM 972 C C . GLY A 1 133 ? 2.268 19.059 3.382 1.00 49.31 133 GLY A C 1
ATOM 973 O O . GLY A 1 133 ? 2.669 20.119 3.847 1.00 49.31 133 GLY A O 1
ATOM 974 N N . SER A 1 134 ? 2.823 18.503 2.306 1.00 42.25 134 SER A N 1
ATOM 975 C CA . SER A 1 134 ? 3.756 19.237 1.446 1.00 42.25 134 SER A CA 1
ATOM 976 C C . SER A 1 134 ? 3.711 18.734 0.004 1.00 42.25 134 SER A C 1
ATOM 978 O O . SER A 1 134 ? 4.560 17.952 -0.413 1.00 42.25 134 SER A O 1
ATOM 980 N N . GLU A 1 135 ? 2.758 19.244 -0.772 1.00 36.78 135 GLU A N 1
ATOM 981 C CA . GLU A 1 135 ? 2.923 19.377 -2.220 1.00 36.78 135 GLU A CA 1
ATOM 982 C C . GLU A 1 135 ? 2.559 20.814 -2.627 1.00 36.78 135 GLU A C 1
ATOM 984 O O . GLU A 1 135 ? 1.455 21.288 -2.364 1.00 36.78 135 GLU A O 1
ATOM 989 N N . HIS A 1 136 ? 3.542 21.477 -3.251 1.00 37.31 136 HIS A N 1
ATOM 990 C CA . HIS A 1 136 ? 3.559 22.814 -3.870 1.00 37.31 136 HIS A CA 1
ATOM 991 C C . HIS A 1 136 ? 3.752 24.059 -2.982 1.00 37.31 136 HIS A C 1
ATOM 993 O O . HIS A 1 136 ? 2.795 24.677 -2.534 1.00 37.31 136 HIS A O 1
ATOM 999 N N . ALA A 1 137 ? 5.004 24.526 -2.877 1.00 32.72 137 ALA A N 1
ATOM 1000 C CA . ALA A 1 137 ? 5.452 25.814 -3.437 1.00 32.72 137 ALA A CA 1
ATOM 1001 C C . ALA A 1 137 ? 6.934 26.048 -3.096 1.00 32.72 137 ALA A C 1
ATOM 1003 O O . ALA A 1 137 ? 7.360 25.860 -1.960 1.00 32.72 137 ALA A O 1
ATOM 1004 N N . GLY A 1 138 ? 7.720 26.450 -4.095 1.00 39.53 138 GLY A N 1
ATOM 1005 C CA . GLY A 1 138 ? 9.065 26.964 -3.880 1.00 39.53 138 GLY A CA 1
ATOM 1006 C C . GLY A 1 138 ? 9.070 28.313 -3.153 1.00 39.53 138 GLY A C 1
ATOM 1007 O O . GLY A 1 138 ? 8.053 28.998 -3.073 1.00 39.53 138 GLY A O 1
ATOM 1008 N N . HIS A 1 139 ? 10.284 28.677 -2.742 1.00 42.81 139 HIS A N 1
ATOM 1009 C CA . HIS A 1 139 ? 10.754 29.904 -2.092 1.00 42.81 139 HIS A CA 1
ATOM 1010 C C . HIS A 1 139 ? 10.897 29.880 -0.562 1.00 42.81 139 HIS A C 1
ATOM 1012 O O . HIS A 1 139 ? 9.943 29.827 0.201 1.00 42.81 139 HIS A O 1
ATOM 1018 N N . GLU A 1 140 ? 12.183 29.920 -0.200 1.00 39.22 140 GLU A N 1
ATOM 1019 C CA . GLU A 1 140 ? 12.857 30.498 0.964 1.00 39.22 140 GLU A CA 1
ATOM 1020 C C . GLU A 1 140 ? 12.033 30.947 2.181 1.00 39.22 140 GLU A C 1
ATOM 1022 O O . GLU A 1 140 ? 11.197 31.841 2.109 1.00 39.22 140 GLU A O 1
ATOM 1027 N N . GLY A 1 141 ? 12.492 30.480 3.347 1.00 40.91 141 GLY A N 1
ATOM 1028 C CA . GLY A 1 141 ? 12.528 31.288 4.564 1.00 40.91 141 GLY A CA 1
ATOM 1029 C C . GLY A 1 141 ? 11.360 31.115 5.534 1.00 40.91 141 GLY A C 1
ATOM 1030 O O . GLY A 1 141 ? 10.201 31.305 5.194 1.00 40.91 141 GLY A O 1
ATOM 1031 N N . HIS A 1 142 ? 11.737 30.898 6.798 1.00 36.12 142 HIS A N 1
ATOM 1032 C CA . HIS A 1 142 ? 10.952 30.977 8.038 1.00 36.12 142 HIS A CA 1
ATOM 1033 C C . HIS A 1 142 ? 10.357 29.674 8.594 1.00 36.12 142 HIS A C 1
ATOM 1035 O O . HIS A 1 142 ? 9.613 28.938 7.957 1.00 36.12 142 HIS A O 1
ATOM 1041 N N . SER A 1 143 ? 10.692 29.437 9.866 1.00 44.84 143 SER A N 1
ATOM 1042 C CA . SER A 1 143 ? 10.190 28.379 10.737 1.00 44.84 143 SER A CA 1
ATOM 1043 C C . SER A 1 143 ? 8.682 28.529 10.970 1.00 44.84 143 SER A C 1
ATOM 1045 O O . SER A 1 143 ? 8.254 29.194 11.917 1.00 44.84 143 SER A O 1
ATOM 1047 N N . ALA A 1 144 ? 7.877 27.927 10.100 1.00 39.03 144 ALA A N 1
ATOM 1048 C CA . ALA A 1 144 ? 6.447 27.745 10.306 1.00 39.03 144 ALA A CA 1
ATOM 1049 C C . ALA A 1 144 ? 6.201 26.375 10.961 1.00 39.03 144 ALA A C 1
ATOM 1051 O O . ALA A 1 144 ? 6.833 25.386 10.595 1.00 39.03 144 ALA A O 1
ATOM 1052 N N . GLY A 1 145 ? 5.323 26.322 11.967 1.00 47.31 145 GLY A N 1
ATOM 1053 C CA . GLY A 1 145 ? 4.987 25.080 12.674 1.00 47.31 145 GLY A CA 1
ATOM 1054 C C . GLY A 1 145 ? 4.488 23.975 11.733 1.00 47.31 145 GLY A C 1
ATOM 1055 O O . GLY A 1 145 ? 3.962 24.268 10.662 1.00 47.31 145 GLY A O 1
ATOM 1056 N N . ALA A 1 146 ? 4.653 22.714 12.145 1.00 55.12 146 ALA A N 1
ATOM 1057 C CA . ALA A 1 146 ? 4.342 21.540 11.329 1.00 55.12 146 ALA A CA 1
ATOM 1058 C C . ALA A 1 146 ? 2.930 21.616 10.712 1.00 55.12 146 ALA A C 1
ATOM 1060 O O . ALA A 1 146 ? 1.918 21.626 11.425 1.00 55.12 146 ALA A O 1
ATOM 1061 N N . ALA A 1 147 ? 2.869 21.682 9.379 1.00 60.22 147 ALA A N 1
ATOM 1062 C CA . ALA A 1 147 ? 1.616 21.701 8.636 1.00 60.22 147 ALA A CA 1
ATOM 1063 C C . ALA A 1 147 ? 0.805 20.419 8.922 1.00 60.22 147 ALA A C 1
ATOM 1065 O O . ALA A 1 147 ? 1.396 19.339 9.043 1.00 60.22 147 ALA A O 1
ATOM 1066 N N . PRO A 1 148 ? -0.536 20.499 9.040 1.00 75.88 148 PRO A N 1
ATOM 1067 C CA . PRO A 1 148 ? -1.362 19.314 9.236 1.00 75.88 148 PRO A CA 1
ATOM 1068 C C . PRO A 1 148 ? -1.183 18.340 8.069 1.00 75.88 148 PRO A C 1
ATOM 1070 O O . PRO A 1 148 ? -1.361 18.716 6.912 1.00 75.88 148 PRO A O 1
ATOM 1073 N N . GLY A 1 149 ? -0.843 17.093 8.373 1.00 83.00 149 GLY A N 1
ATOM 1074 C CA . GLY A 1 149 ? -0.861 16.001 7.409 1.00 83.00 149 GLY A CA 1
ATOM 1075 C C . GLY A 1 149 ? -2.177 15.233 7.464 1.00 83.00 149 GLY A C 1
ATOM 1076 O O . GLY A 1 149 ? -3.035 15.481 8.313 1.00 83.00 149 GLY A O 1
ATOM 1077 N N . HIS A 1 150 ? -2.339 14.275 6.560 1.00 89.19 150 HIS A N 1
ATOM 1078 C CA . HIS A 1 150 ? -3.501 13.402 6.503 1.00 89.19 150 HIS A CA 1
ATOM 1079 C C . HIS A 1 150 ? -3.188 12.050 7.153 1.00 89.19 150 HIS A C 1
ATOM 1081 O O . HIS A 1 150 ? -2.380 11.278 6.636 1.00 89.19 150 HIS A O 1
ATOM 1087 N N . LEU A 1 151 ? -3.826 11.762 8.289 1.00 90.62 151 LEU A N 1
ATOM 1088 C CA . LEU A 1 151 ? -3.764 10.463 8.958 1.00 90.62 151 LEU A CA 1
ATOM 1089 C C . LEU A 1 151 ? -4.790 9.528 8.325 1.00 90.62 151 LEU A C 1
ATOM 1091 O O . LEU A 1 151 ? -5.968 9.869 8.288 1.00 90.62 151 LEU A O 1
ATOM 1095 N N . MET A 1 152 ? -4.356 8.346 7.896 1.00 92.06 152 MET A N 1
ATOM 1096 C CA . MET A 1 152 ? -5.192 7.311 7.291 1.00 92.06 152 MET A CA 1
ATOM 1097 C C . MET A 1 152 ? -5.087 6.015 8.090 1.00 92.06 152 MET A C 1
ATOM 1099 O O . MET A 1 152 ? -3.998 5.564 8.444 1.00 92.06 152 MET A O 1
ATOM 1103 N N . VAL A 1 153 ? -6.228 5.388 8.350 1.00 94.81 153 VAL A N 1
ATOM 1104 C CA . VAL A 1 153 ? -6.330 4.099 9.034 1.00 94.81 153 VAL A CA 1
ATOM 1105 C C . VAL A 1 153 ? -7.116 3.132 8.161 1.00 94.81 153 VAL A C 1
ATOM 1107 O O . VAL A 1 153 ? -8.300 3.335 7.898 1.00 94.81 153 VAL A O 1
ATOM 1110 N N . PHE A 1 154 ? -6.472 2.047 7.753 1.00 93.06 154 PHE A N 1
ATOM 1111 C CA . PHE A 1 154 ? -7.086 0.949 7.018 1.00 93.06 154 PHE A CA 1
ATOM 1112 C C . PHE A 1 154 ? -7.437 -0.156 8.010 1.00 93.06 154 PHE A C 1
ATOM 1114 O O . PHE A 1 154 ? -6.572 -0.617 8.753 1.00 93.06 154 PHE A O 1
ATOM 1121 N N . VAL A 1 155 ? -8.703 -0.568 8.040 1.00 94.06 155 VAL A N 1
ATOM 1122 C CA . VAL A 1 155 ? -9.185 -1.652 8.904 1.00 94.06 155 VAL A CA 1
ATOM 1123 C C . VAL A 1 155 ? -9.702 -2.765 8.008 1.00 94.06 155 VAL A C 1
ATOM 1125 O O . VAL A 1 155 ? -10.719 -2.586 7.339 1.00 94.06 155 VAL A O 1
ATOM 1128 N N . LEU A 1 156 ? -8.990 -3.887 7.984 1.00 88.88 156 LEU A N 1
ATOM 1129 C CA . LEU A 1 156 ? -9.309 -5.057 7.172 1.00 88.88 156 LEU A CA 1
ATOM 1130 C C . LEU A 1 156 ? -9.821 -6.191 8.067 1.00 88.88 156 LEU A C 1
ATOM 1132 O O . LEU A 1 156 ? -9.321 -6.363 9.182 1.00 88.88 156 LEU A O 1
ATOM 1136 N N . ASP A 1 157 ? -10.792 -6.974 7.594 1.00 87.44 157 ASP A N 1
ATOM 1137 C CA . ASP A 1 157 ? -11.184 -8.233 8.232 1.00 87.44 157 ASP A CA 1
ATOM 1138 C C . ASP A 1 157 ? -9.997 -9.188 8.125 1.00 87.44 157 ASP A C 1
ATOM 1140 O O . ASP A 1 157 ? -9.557 -9.529 7.028 1.00 87.44 157 ASP A O 1
ATOM 1144 N N . ARG A 1 158 ? -9.479 -9.640 9.267 1.00 86.12 158 ARG A N 1
ATOM 1145 C CA . ARG A 1 158 ? -8.341 -10.562 9.305 1.00 86.12 158 ARG A CA 1
ATOM 1146 C C . ARG A 1 158 ? -8.626 -11.863 8.545 1.00 86.12 158 ARG A C 1
ATOM 1148 O O . ARG A 1 158 ? -7.698 -12.483 8.036 1.00 86.12 158 ARG A O 1
ATOM 1155 N N . ALA A 1 159 ? -9.884 -12.299 8.500 1.00 81.31 159 ALA A N 1
ATOM 1156 C CA . ALA A 1 159 ? -10.260 -13.563 7.881 1.00 81.31 159 ALA A CA 1
ATOM 1157 C C . ALA A 1 159 ? -10.290 -13.497 6.347 1.00 81.31 159 ALA A C 1
ATOM 1159 O O . ALA A 1 159 ? -10.007 -14.501 5.699 1.00 81.31 159 ALA A O 1
ATOM 1160 N N . THR A 1 160 ? -10.658 -12.348 5.771 1.00 78.88 160 THR A N 1
ATOM 1161 C CA . THR A 1 160 ? -10.881 -12.204 4.319 1.00 78.88 160 THR A CA 1
ATOM 1162 C C . THR A 1 160 ? -9.904 -11.246 3.645 1.00 78.88 160 THR A C 1
ATOM 1164 O O . THR A 1 160 ? -9.768 -11.281 2.428 1.00 78.88 160 THR A O 1
ATOM 1167 N N . GLY A 1 161 ? -9.231 -10.386 4.411 1.00 79.62 161 GLY A N 1
ATOM 1168 C CA . GLY A 1 161 ? -8.411 -9.289 3.899 1.00 79.62 161 GLY A CA 1
ATOM 1169 C C . GLY A 1 161 ? -9.221 -8.093 3.381 1.00 79.62 161 GLY A C 1
ATOM 1170 O O . GLY A 1 161 ? -8.632 -7.118 2.921 1.00 79.62 161 GLY A O 1
ATOM 1171 N N . GLU A 1 162 ? -10.555 -8.129 3.455 1.00 82.56 162 GLU A N 1
ATOM 1172 C CA . GLU A 1 162 ? -11.414 -7.077 2.903 1.00 82.56 162 GLU A CA 1
ATOM 1173 C C . GLU A 1 162 ? -11.565 -5.879 3.857 1.00 82.56 162 GLU A C 1
ATOM 1175 O O . GLU A 1 162 ? -11.607 -6.066 5.077 1.00 82.56 162 GLU A O 1
ATOM 1180 N N . PRO A 1 163 ? -11.714 -4.641 3.346 1.00 84.19 163 PRO A N 1
ATOM 1181 C CA . PRO A 1 163 ? -11.993 -3.478 4.182 1.00 84.19 163 PRO A CA 1
ATOM 1182 C C . PRO A 1 163 ? -13.306 -3.609 4.960 1.00 84.19 163 PRO A C 1
ATOM 1184 O O . PRO A 1 163 ? -14.327 -4.015 4.407 1.00 84.19 163 PRO A O 1
ATOM 1187 N N . VAL A 1 164 ? -13.306 -3.191 6.230 1.00 89.19 164 VAL A N 1
ATOM 1188 C CA . VAL A 1 164 ? -14.499 -3.204 7.091 1.00 89.19 164 VAL A CA 1
ATOM 1189 C C . VAL A 1 164 ? -15.099 -1.792 7.193 1.00 89.19 164 VAL A C 1
ATOM 1191 O O . VAL A 1 164 ? -14.574 -0.944 7.929 1.00 89.19 164 VAL A O 1
ATOM 1194 N N . PRO A 1 165 ? -16.197 -1.495 6.470 1.00 88.88 165 PRO A N 1
ATOM 1195 C CA . PRO A 1 165 ? -16.848 -0.190 6.517 1.00 88.88 165 PRO A CA 1
ATOM 1196 C C . PRO A 1 165 ? -17.718 -0.011 7.771 1.00 88.88 165 PRO A C 1
ATOM 1198 O O . PRO A 1 165 ? -17.991 -0.952 8.517 1.00 88.88 165 PRO A O 1
ATOM 1201 N N . TYR A 1 166 ? -18.195 1.221 7.976 1.00 89.81 166 TYR A N 1
ATOM 1202 C CA . TYR A 1 166 ? -19.161 1.593 9.023 1.00 89.81 166 TYR A CA 1
ATOM 1203 C C . TYR A 1 166 ? -18.695 1.358 10.470 1.00 89.81 166 TYR A C 1
ATOM 1205 O O . TYR A 1 166 ? -19.515 1.197 11.381 1.00 89.81 166 TYR A O 1
ATOM 1213 N N . LEU A 1 167 ? -17.383 1.357 10.698 1.00 93.31 167 LEU A N 1
ATOM 1214 C CA . LEU A 1 167 ? -16.799 1.347 12.031 1.00 93.31 167 LEU A CA 1
ATOM 1215 C C . LEU A 1 167 ? -16.643 2.790 12.530 1.00 93.31 167 LEU A C 1
ATOM 1217 O O . LEU A 1 167 ? -16.091 3.632 11.821 1.00 93.31 167 LEU A O 1
ATOM 1221 N N . PRO A 1 168 ? -17.070 3.110 13.758 1.00 95.44 168 PRO A N 1
ATOM 1222 C CA . PRO A 1 168 ? -16.674 4.357 14.390 1.00 95.44 168 PRO A CA 1
ATOM 1223 C C . PRO A 1 168 ? -15.203 4.244 14.811 1.00 95.44 168 PRO A C 1
ATOM 1225 O O . PRO A 1 168 ? -14.861 3.461 15.702 1.00 95.44 168 PRO A O 1
ATOM 1228 N N . VAL A 1 169 ? -14.327 5.028 14.178 1.00 97.12 169 VAL A N 1
ATOM 1229 C CA . VAL A 1 169 ? -12.882 5.018 14.448 1.00 97.12 169 VAL A CA 1
ATOM 1230 C C . VAL A 1 169 ? -12.439 6.363 15.021 1.00 97.12 169 VAL A C 1
ATOM 1232 O O . VAL A 1 169 ? -12.791 7.428 14.519 1.00 97.12 169 VAL A O 1
ATOM 1235 N N . SER A 1 170 ? -11.646 6.327 16.092 1.00 97.06 170 SER A N 1
ATOM 1236 C CA . SER A 1 170 ? -10.985 7.517 16.642 1.00 97.06 170 SER A CA 1
ATOM 1237 C C . SER A 1 170 ? -9.521 7.239 16.953 1.00 97.06 170 SER A C 1
ATOM 1239 O O . SER A 1 170 ? -9.170 6.129 17.353 1.00 97.06 170 SER A O 1
ATOM 1241 N N . ALA A 1 171 ? -8.680 8.259 16.812 1.00 96.69 171 ALA A N 1
ATOM 1242 C CA . ALA A 1 171 ? -7.273 8.225 17.182 1.00 96.69 171 ALA A CA 1
ATOM 1243 C C . ALA A 1 171 ? -7.027 9.148 18.382 1.00 96.69 171 ALA A C 1
ATOM 1245 O O . ALA A 1 171 ? -7.562 10.251 18.462 1.00 96.69 171 ALA A O 1
ATOM 1246 N N . THR A 1 172 ? -6.234 8.690 19.348 1.00 96.56 172 THR A N 1
ATOM 1247 C CA . THR A 1 172 ? -5.714 9.510 20.449 1.00 96.56 172 THR A CA 1
ATOM 1248 C C . THR A 1 172 ? -4.198 9.571 20.336 1.00 96.56 172 THR A C 1
ATOM 1250 O O . THR A 1 172 ? -3.535 8.549 20.500 1.00 96.56 172 THR A O 1
ATOM 1253 N N . ILE A 1 173 ? -3.674 10.763 20.079 1.00 94.62 173 ILE A N 1
ATOM 1254 C CA . ILE A 1 173 ? -2.254 11.062 19.898 1.00 94.62 173 ILE A CA 1
ATOM 1255 C C . ILE A 1 173 ? -1.697 11.585 21.226 1.00 94.62 173 ILE A C 1
ATOM 1257 O O . ILE A 1 173 ? -2.281 12.483 21.843 1.00 94.62 173 ILE A O 1
ATOM 1261 N N . ARG A 1 174 ? -0.591 11.006 21.697 1.00 92.56 174 ARG A N 1
ATOM 1262 C CA . ARG A 1 174 ? 0.069 11.364 22.962 1.00 92.56 174 ARG A CA 1
ATOM 1263 C C . ARG A 1 174 ? 1.564 11.529 22.746 1.00 92.56 174 ARG A C 1
ATOM 1265 O O . ARG A 1 174 ? 2.194 10.619 22.234 1.00 92.56 174 ARG A O 1
ATOM 1272 N N . ALA A 1 175 ? 2.121 12.643 23.201 1.00 88.69 175 ALA A N 1
ATOM 1273 C CA . ALA A 1 175 ? 3.562 12.871 23.271 1.00 88.69 175 ALA A CA 1
ATOM 1274 C C . ALA A 1 175 ? 3.940 13.327 24.683 1.00 88.69 175 ALA A C 1
ATOM 1276 O O . ALA A 1 175 ? 3.112 13.905 25.395 1.00 88.69 175 ALA A O 1
ATOM 1277 N N . ALA A 1 176 ? 5.183 13.073 25.091 1.00 85.69 176 ALA A N 1
ATOM 1278 C CA . ALA A 1 176 ? 5.677 13.492 26.398 1.00 85.69 176 ALA A CA 1
ATOM 1279 C C . ALA A 1 176 ? 5.560 15.018 26.567 1.00 85.69 176 ALA A C 1
ATOM 1281 O O . ALA A 1 176 ? 5.890 15.786 25.665 1.00 85.69 176 ALA A O 1
ATOM 1282 N N . GLY A 1 177 ? 5.045 15.460 27.717 1.00 85.00 177 GLY A N 1
ATOM 1283 C CA . GLY A 1 177 ? 4.892 16.884 28.035 1.00 85.00 177 GLY A CA 1
ATOM 1284 C C . GLY A 1 177 ? 3.810 17.637 27.246 1.00 85.00 177 GLY A C 1
ATOM 1285 O O . GLY A 1 177 ? 3.632 18.828 27.485 1.00 85.00 177 GLY A O 1
ATOM 1286 N N . LYS A 1 178 ? 3.062 16.981 26.344 1.00 85.50 178 LYS A N 1
ATOM 1287 C CA . LYS A 1 178 ? 1.955 17.594 25.588 1.00 85.50 178 LYS A CA 1
ATOM 1288 C C . LYS A 1 178 ? 0.598 16.999 25.999 1.00 85.50 178 LYS A C 1
ATOM 1290 O O . LYS A 1 178 ? 0.519 15.809 26.316 1.00 85.50 178 LYS A O 1
ATOM 1295 N N . PRO A 1 179 ? -0.496 17.786 25.987 1.00 87.56 179 PRO A N 1
ATOM 1296 C CA . PRO A 1 179 ? -1.834 17.250 26.212 1.00 87.56 179 PRO A CA 1
ATOM 1297 C C . PRO A 1 179 ? -2.210 16.257 25.106 1.00 87.56 179 PRO A C 1
ATOM 1299 O O . PRO A 1 179 ? -1.856 16.431 23.941 1.00 87.56 179 PRO A O 1
ATOM 1302 N N . ALA A 1 180 ? -2.945 15.207 25.472 1.00 90.44 180 ALA A N 1
ATOM 1303 C CA . ALA A 1 180 ? -3.412 14.220 24.507 1.00 90.44 180 ALA A CA 1
ATOM 1304 C C . ALA A 1 180 ? -4.434 14.844 23.550 1.00 90.44 180 ALA A C 1
ATOM 1306 O O . ALA A 1 180 ? -5.415 15.439 23.996 1.00 90.44 180 ALA A O 1
ATOM 1307 N N . HIS A 1 181 ? -4.242 14.646 22.249 1.00 90.31 181 HIS A N 1
ATOM 1308 C CA . HIS A 1 181 ? -5.171 15.107 21.225 1.00 90.31 181 HIS A CA 1
ATOM 1309 C C . HIS A 1 181 ? -5.990 13.928 20.702 1.00 90.31 181 HIS A C 1
ATOM 1311 O O . HIS A 1 181 ? -5.431 12.906 20.307 1.00 90.31 181 HIS A O 1
ATOM 1317 N N . ARG A 1 182 ? -7.321 14.037 20.724 1.00 95.44 182 ARG A N 1
ATOM 1318 C CA . ARG A 1 182 ? -8.219 13.010 20.186 1.00 95.44 182 ARG A CA 1
ATOM 1319 C C . ARG A 1 182 ? -8.912 13.537 18.938 1.00 95.44 182 ARG A C 1
ATOM 1321 O O . ARG A 1 182 ? -9.485 14.619 18.980 1.00 95.44 182 ARG A O 1
ATOM 1328 N N . VAL A 1 183 ? -8.930 12.719 17.892 1.00 95.25 183 VAL A N 1
ATOM 1329 C CA . VAL A 1 183 ? -9.602 12.992 16.621 1.00 95.25 183 VAL A CA 1
ATOM 1330 C C . VAL A 1 183 ? -10.530 11.831 16.254 1.00 95.25 183 VAL A C 1
ATOM 1332 O O . VAL A 1 183 ? -10.206 10.663 16.491 1.00 95.25 183 VAL A O 1
ATOM 1335 N N . THR A 1 184 ? -11.694 12.144 15.692 1.00 96.94 184 THR A N 1
ATOM 1336 C CA . THR A 1 184 ? -12.578 11.157 15.055 1.00 96.94 184 THR A CA 1
ATOM 1337 C C . THR A 1 184 ? -12.203 11.052 13.586 1.00 96.94 184 THR A C 1
ATOM 1339 O O . THR A 1 184 ? -12.020 12.075 12.932 1.00 96.94 184 THR A O 1
ATOM 1342 N N . LEU A 1 185 ? -12.087 9.831 13.072 1.00 96.12 185 LEU A N 1
ATOM 1343 C CA . LEU A 1 185 ? -11.709 9.581 11.686 1.00 96.12 185 LEU A CA 1
ATOM 1344 C C . LEU A 1 185 ? -12.965 9.321 10.852 1.00 96.12 185 LEU A C 1
ATOM 1346 O O . LEU A 1 185 ? -13.809 8.506 11.233 1.00 96.12 185 LEU A O 1
ATOM 1350 N N . ALA A 1 186 ? -13.090 10.018 9.727 1.00 94.56 186 ALA A N 1
ATOM 1351 C CA . ALA A 1 186 ? -14.215 9.862 8.815 1.00 94.56 186 ALA A CA 1
ATOM 1352 C C . ALA A 1 186 ? -13.924 8.753 7.793 1.00 94.56 186 ALA A C 1
ATOM 1354 O O . ALA A 1 186 ? -12.779 8.624 7.366 1.00 94.56 186 ALA A O 1
ATOM 1355 N N . PRO A 1 187 ? -14.921 7.957 7.372 1.00 91.88 187 PRO A N 1
ATOM 1356 C CA . PRO A 1 187 ? -14.743 7.034 6.258 1.00 91.88 187 PRO A CA 1
ATOM 1357 C C . PRO A 1 187 ? -14.492 7.815 4.960 1.00 91.88 187 PRO A C 1
ATOM 1359 O O . PRO A 1 187 ? -15.213 8.761 4.643 1.00 91.88 187 PRO A O 1
ATOM 1362 N N . MET A 1 188 ? -13.476 7.408 4.211 1.00 86.31 188 MET A N 1
ATOM 1363 C CA . MET A 1 188 ? -12.994 8.057 2.997 1.00 86.31 188 MET A CA 1
ATOM 1364 C C . MET A 1 188 ? -12.628 7.001 1.955 1.00 86.31 188 MET A C 1
ATOM 1366 O O . MET A 1 188 ? -12.269 5.869 2.280 1.00 86.31 188 MET A O 1
ATOM 1370 N N . VAL A 1 189 ? -12.710 7.381 0.684 1.00 76.12 189 VAL A N 1
ATOM 1371 C CA . VAL A 1 189 ? -12.226 6.580 -0.443 1.00 76.12 189 VAL A CA 1
ATOM 1372 C C . VAL A 1 189 ? -11.288 7.466 -1.246 1.00 76.12 189 VAL A C 1
ATOM 1374 O O . VAL A 1 189 ? -11.664 8.567 -1.641 1.00 76.12 189 VAL A O 1
ATOM 1377 N N . GLY A 1 190 ? -10.063 6.998 -1.463 1.00 71.06 190 GLY A N 1
ATOM 1378 C CA . GLY A 1 190 ? -9.058 7.697 -2.263 1.00 71.06 190 GLY A CA 1
ATOM 1379 C C . GLY A 1 190 ? -8.230 6.719 -3.088 1.00 71.06 190 GLY A C 1
ATOM 1380 O O . GLY A 1 190 ? -8.562 5.538 -3.168 1.00 71.06 190 GLY A O 1
ATOM 1381 N N . GLY A 1 191 ? -7.118 7.183 -3.662 1.00 63.91 191 GLY A N 1
ATOM 1382 C CA . GLY A 1 191 ? -6.245 6.352 -4.508 1.00 63.91 191 GLY A CA 1
ATOM 1383 C C . GLY A 1 191 ? -5.635 5.122 -3.815 1.00 63.91 191 GLY A C 1
ATOM 1384 O O . GLY A 1 191 ? -5.121 4.243 -4.488 1.00 63.91 191 GLY A O 1
ATOM 1385 N N . GLN A 1 192 ? -5.705 5.039 -2.482 1.00 64.12 192 GLN A N 1
ATOM 1386 C CA . GLN A 1 192 ? -5.263 3.888 -1.679 1.00 64.12 192 GLN A CA 1
ATOM 1387 C C . GLN A 1 192 ? -6.430 2.978 -1.244 1.00 64.12 192 GLN A C 1
ATOM 1389 O O . GLN A 1 192 ? -6.256 2.099 -0.405 1.00 64.12 192 GLN A O 1
ATOM 1394 N N . GLY A 1 193 ? -7.635 3.211 -1.771 1.00 74.62 193 GLY A N 1
ATOM 1395 C CA . GLY A 1 193 ? -8.855 2.508 -1.387 1.00 74.62 193 GLY A CA 1
ATOM 1396 C C . GLY A 1 193 ? -9.571 3.124 -0.182 1.00 74.62 193 GLY A C 1
ATOM 1397 O O . GLY A 1 193 ? -9.350 4.283 0.191 1.00 74.62 193 GLY A O 1
ATOM 1398 N N . PHE A 1 194 ? -10.482 2.342 0.400 1.00 85.25 194 PHE A N 1
ATOM 1399 C CA . PHE A 1 194 ? -11.277 2.742 1.561 1.00 85.25 194 PHE A CA 1
ATOM 1400 C C . PHE A 1 194 ? -10.418 2.818 2.830 1.00 85.25 194 PHE A C 1
ATOM 1402 O O . PHE A 1 194 ? -9.698 1.875 3.158 1.00 85.25 194 PHE A O 1
ATOM 1409 N N . HIS A 1 195 ? -10.530 3.919 3.567 1.00 91.12 195 HIS A N 1
ATOM 1410 C CA . HIS A 1 195 ? -9.837 4.143 4.836 1.00 91.12 195 HIS A CA 1
ATOM 1411 C C . HIS A 1 195 ? -10.637 5.078 5.744 1.00 91.12 195 HIS A C 1
ATOM 1413 O O . HIS A 1 195 ? -11.557 5.760 5.304 1.00 91.12 195 HIS A O 1
ATOM 1419 N N . TYR A 1 196 ? -10.269 5.136 7.019 1.00 94.88 196 TYR A N 1
ATOM 1420 C CA . TYR A 1 196 ? -10.746 6.148 7.955 1.00 94.88 196 TYR A CA 1
ATOM 1421 C C . TYR A 1 196 ? -9.679 7.229 8.096 1.00 94.88 196 TYR A C 1
ATOM 1423 O O . TYR A 1 196 ? -8.560 6.920 8.507 1.00 94.88 196 TYR A O 1
ATOM 1431 N N . GLY A 1 197 ? -10.003 8.476 7.758 1.00 92.94 197 GLY A N 1
ATOM 1432 C CA . GLY A 1 197 ? -9.028 9.559 7.676 1.00 92.94 197 GLY A CA 1
ATOM 1433 C C . GLY A 1 197 ? -9.427 10.850 8.386 1.00 92.94 197 GLY A C 1
ATOM 1434 O O . GLY A 1 197 ? -10.608 11.116 8.625 1.00 92.94 197 GLY A O 1
ATOM 1435 N N . ALA A 1 198 ? -8.422 11.649 8.747 1.00 92.50 198 ALA A N 1
ATOM 1436 C CA . ALA A 1 198 ? -8.574 13.030 9.204 1.00 92.50 198 ALA A CA 1
ATOM 1437 C C . ALA A 1 198 ? -7.263 13.809 9.027 1.00 92.50 198 ALA A C 1
ATOM 1439 O O . ALA A 1 198 ? -6.175 13.251 9.173 1.00 92.50 198 ALA A O 1
ATOM 1440 N N . ASN A 1 199 ? -7.367 15.117 8.780 1.00 89.44 199 ASN A N 1
ATOM 1441 C CA . ASN A 1 199 ? -6.201 15.995 8.831 1.00 89.44 199 ASN A CA 1
ATOM 1442 C C . ASN A 1 199 ? -5.834 16.272 10.291 1.00 89.44 199 ASN A C 1
ATOM 1444 O O . ASN A 1 199 ? -6.669 16.748 11.061 1.00 89.44 199 ASN A O 1
ATOM 1448 N N . VAL A 1 200 ? -4.594 15.972 10.667 1.00 90.12 200 VAL A N 1
ATOM 1449 C CA . VAL A 1 200 ? -4.052 16.184 12.012 1.00 90.12 200 VAL A CA 1
ATOM 1450 C C . VAL A 1 200 ? -2.591 16.594 11.929 1.00 90.12 200 VAL A C 1
ATOM 1452 O O . VAL A 1 200 ? -1.879 16.197 11.016 1.00 90.12 200 VAL A O 1
ATOM 1455 N N . THR A 1 201 ? -2.120 17.348 12.915 1.00 88.00 201 THR A N 1
ATOM 1456 C CA . THR A 1 201 ? -0.686 17.582 13.098 1.00 88.00 201 THR A CA 1
ATOM 1457 C C . THR A 1 201 ? -0.143 16.534 14.064 1.00 88.00 201 THR A C 1
ATOM 1459 O O . THR A 1 201 ? -0.563 16.485 15.225 1.00 88.00 201 THR A O 1
ATOM 1462 N N . LEU A 1 202 ? 0.772 15.683 13.595 1.00 85.56 202 LEU A N 1
ATOM 1463 C CA . LEU A 1 202 ? 1.504 14.764 14.468 1.00 85.56 202 LEU A CA 1
ATOM 1464 C C . LEU A 1 202 ? 2.715 15.463 15.119 1.00 85.56 202 LEU A C 1
ATOM 1466 O O . LEU A 1 202 ? 3.269 16.388 14.532 1.00 85.56 202 LEU A O 1
ATOM 1470 N N . PRO A 1 203 ? 3.122 15.066 16.338 1.00 83.81 203 PRO A N 1
ATOM 1471 C CA . PRO A 1 203 ? 4.341 15.571 16.970 1.00 83.81 203 PRO A CA 1
ATOM 1472 C C . PRO A 1 203 ? 5.609 15.137 16.216 1.00 83.81 203 PRO A C 1
ATOM 1474 O O . PRO A 1 203 ? 5.728 13.967 15.870 1.00 83.81 203 PRO A O 1
ATOM 1477 N N . ASP A 1 204 ? 6.589 16.036 16.084 1.00 74.50 204 ASP A N 1
ATOM 1478 C CA . ASP A 1 204 ? 7.884 15.786 15.411 1.00 74.50 204 ASP A CA 1
ATOM 1479 C C . ASP A 1 204 ? 8.829 14.815 16.158 1.00 74.50 204 ASP A C 1
ATOM 1481 O O . ASP A 1 204 ? 9.952 14.585 15.729 1.00 74.50 204 ASP A O 1
ATOM 1485 N N . GLY A 1 205 ? 8.415 14.271 17.306 1.00 76.50 205 GLY A N 1
ATOM 1486 C CA . GLY A 1 205 ? 9.219 13.350 18.114 1.00 76.50 205 GLY A CA 1
ATOM 1487 C C . GLY A 1 205 ? 8.384 12.201 18.660 1.00 76.50 205 GLY A C 1
ATOM 1488 O O . GLY A 1 205 ? 7.186 12.118 18.381 1.00 76.50 205 GLY A O 1
ATOM 1489 N N . ALA A 1 206 ? 9.005 11.344 19.475 1.00 82.00 206 ALA A N 1
ATOM 1490 C CA . ALA A 1 206 ? 8.388 10.117 19.971 1.00 82.00 206 ALA A CA 1
ATOM 1491 C C . ALA A 1 206 ? 6.973 10.342 20.534 1.00 82.00 206 ALA A C 1
ATOM 1493 O O . ALA A 1 206 ? 6.746 11.160 21.438 1.00 82.00 206 ALA A O 1
ATOM 1494 N N . HIS A 1 207 ? 6.012 9.608 19.982 1.00 89.06 207 HIS A N 1
ATOM 1495 C CA . HIS A 1 207 ? 4.607 9.738 20.329 1.00 89.06 207 HIS A CA 1
ATOM 1496 C C . HIS A 1 207 ? 3.853 8.432 20.098 1.00 89.06 207 HIS A C 1
ATOM 1498 O O . HIS A 1 207 ? 4.220 7.603 19.273 1.00 89.06 207 HIS A O 1
ATOM 1504 N N . THR A 1 208 ? 2.742 8.275 20.801 1.00 91.38 208 THR A N 1
ATOM 1505 C CA . THR A 1 208 ? 1.864 7.116 20.683 1.00 91.38 208 THR A CA 1
ATOM 1506 C C . THR A 1 208 ? 0.574 7.523 19.983 1.00 91.38 208 THR A C 1
ATOM 1508 O O . THR A 1 208 ? -0.060 8.513 20.365 1.00 91.38 208 THR A O 1
ATOM 1511 N N . ILE A 1 209 ? 0.126 6.723 19.016 1.00 94.19 209 ILE A N 1
ATOM 1512 C CA . ILE A 1 209 ? -1.202 6.829 18.408 1.00 94.19 209 ILE A CA 1
ATOM 1513 C C . ILE A 1 209 ? -2.025 5.618 18.841 1.00 94.19 209 ILE A C 1
ATOM 1515 O O . ILE A 1 209 ? -1.803 4.489 18.414 1.00 94.19 209 ILE A O 1
ATOM 1519 N N . THR A 1 210 ? -3.005 5.850 19.711 1.00 95.88 210 THR A N 1
ATOM 1520 C CA . THR A 1 210 ? -3.964 4.822 20.124 1.00 95.88 210 THR A CA 1
ATOM 1521 C C . THR A 1 210 ? -5.233 4.930 19.294 1.00 95.88 210 THR A C 1
ATOM 1523 O O . THR A 1 210 ? -5.982 5.899 19.435 1.00 95.88 210 THR A O 1
ATOM 1526 N N . LEU A 1 211 ? -5.521 3.907 18.497 1.00 97.12 211 LEU A N 1
ATOM 1527 C CA . LEU A 1 211 ? -6.787 3.765 17.795 1.00 97.12 211 LEU A CA 1
ATOM 1528 C C . LEU A 1 211 ? -7.831 3.093 18.686 1.00 97.12 211 LEU A C 1
ATOM 1530 O O . LEU A 1 211 ? -7.546 2.133 19.407 1.00 97.12 211 LEU A O 1
ATOM 1534 N N . ARG A 1 212 ? -9.064 3.588 18.607 1.00 97.38 212 ARG A N 1
ATOM 1535 C CA . ARG A 1 212 ? -10.261 2.919 19.115 1.00 97.38 212 ARG A CA 1
ATOM 1536 C C . ARG A 1 212 ? -11.202 2.673 17.952 1.00 97.38 212 ARG A C 1
ATOM 1538 O O . ARG A 1 212 ? -11.659 3.629 17.330 1.00 97.38 212 ARG A O 1
ATOM 1545 N N . ILE A 1 213 ? -11.487 1.402 17.718 1.00 97.06 213 ILE A N 1
ATOM 1546 C CA . ILE A 1 213 ? -12.422 0.913 16.712 1.00 97.06 213 ILE A CA 1
ATOM 1547 C C . ILE A 1 213 ? -13.648 0.441 17.485 1.00 97.06 213 ILE A C 1
ATOM 1549 O O . ILE A 1 213 ? -13.551 -0.500 18.270 1.00 97.06 213 ILE A O 1
ATOM 1553 N N . GLY A 1 214 ? -14.773 1.138 17.368 1.00 93.81 214 GLY A N 1
ATOM 1554 C CA . GLY A 1 214 ? -16.006 0.712 18.025 1.00 93.81 214 GLY A CA 1
ATOM 1555 C C . GLY A 1 214 ? -16.724 -0.405 17.259 1.00 93.81 214 GLY A C 1
ATOM 1556 O O . GLY A 1 214 ? -16.264 -0.823 16.196 1.00 93.81 214 GLY A O 1
ATOM 1557 N N . PRO A 1 215 ? -17.844 -0.906 17.802 1.00 91.50 215 PRO A N 1
ATOM 1558 C CA . PRO A 1 215 ? -18.655 -1.903 17.116 1.00 91.50 215 PRO A CA 1
ATOM 1559 C C . PRO A 1 215 ? -19.207 -1.350 15.800 1.00 91.50 215 PRO A C 1
ATOM 1561 O O . PRO A 1 215 ? -19.482 -0.152 15.699 1.00 91.50 215 PRO A O 1
ATOM 1564 N N . VAL A 1 216 ? -19.402 -2.229 14.815 1.00 87.38 216 VAL A N 1
ATOM 1565 C CA . VAL A 1 216 ? -20.028 -1.861 13.537 1.00 87.38 216 VAL A CA 1
ATOM 1566 C C . VAL A 1 216 ? -21.377 -1.176 13.776 1.00 87.38 216 VAL A C 1
ATOM 1568 O O . VAL A 1 216 ? -22.225 -1.684 14.510 1.00 87.38 216 VAL A O 1
ATOM 1571 N N . ALA A 1 217 ? -21.556 0.008 13.187 1.00 82.00 217 ALA A N 1
ATOM 1572 C CA . ALA A 1 217 ? -22.713 0.868 13.444 1.00 82.00 217 ALA A CA 1
ATOM 1573 C C . ALA A 1 217 ? -23.947 0.506 12.598 1.00 82.00 217 ALA A C 1
ATOM 1575 O O . ALA A 1 217 ? -25.024 1.061 12.803 1.00 82.00 217 ALA A O 1
ATOM 1576 N N . VAL A 1 218 ? -23.797 -0.419 11.648 1.00 81.75 218 VAL A N 1
ATOM 1577 C CA . VAL A 1 218 ? -24.873 -0.904 10.775 1.00 81.75 218 VAL A CA 1
ATOM 1578 C C . VAL A 1 218 ? -25.181 -2.369 11.050 1.00 81.75 218 VAL A C 1
ATOM 1580 O O . VAL A 1 218 ? -24.357 -3.111 11.589 1.00 81.75 218 VAL A O 1
ATOM 1583 N N . GLN A 1 219 ? -26.373 -2.807 10.649 1.00 74.88 219 GLN A N 1
ATOM 1584 C CA . GLN A 1 219 ? -26.742 -4.211 10.737 1.00 74.88 219 GLN A CA 1
ATOM 1585 C C . GLN A 1 219 ? -25.815 -5.054 9.854 1.00 74.88 219 GLN A C 1
ATOM 1587 O O . GLN A 1 219 ? -25.848 -4.978 8.628 1.00 74.88 219 GLN A O 1
ATOM 1592 N N . ALA A 1 220 ? -24.988 -5.868 10.502 1.00 68.94 220 ALA A N 1
ATOM 1593 C CA . ALA A 1 220 ? -24.104 -6.806 9.835 1.00 68.94 220 ALA A CA 1
ATOM 1594 C C . ALA A 1 220 ? -24.907 -7.849 9.040 1.00 68.94 220 AL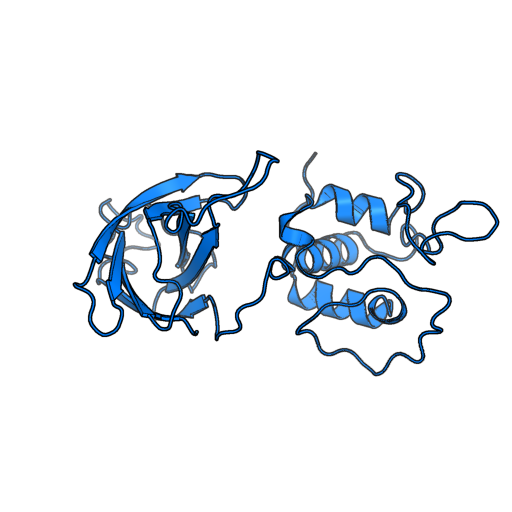A A C 1
ATOM 1596 O O . ALA A 1 220 ? -25.918 -8.372 9.525 1.00 68.94 220 ALA A O 1
ATOM 1597 N N . MET A 1 221 ? -24.424 -8.198 7.844 1.00 71.88 221 MET A N 1
ATOM 1598 C CA . MET A 1 221 ? -24.968 -9.324 7.082 1.00 71.88 221 MET A CA 1
ATOM 1599 C C . MET A 1 221 ? -24.874 -10.621 7.905 1.00 71.88 221 MET A C 1
ATOM 1601 O O . MET A 1 221 ? -23.938 -10.768 8.700 1.00 71.88 221 MET A O 1
ATOM 1605 N N . PRO A 1 222 ? -25.775 -11.602 7.696 1.00 71.75 222 PRO A N 1
ATOM 1606 C CA . PRO A 1 222 ? -25.754 -12.861 8.442 1.00 71.75 222 PRO A CA 1
ATOM 1607 C C . PRO A 1 222 ? -24.386 -13.559 8.447 1.00 71.75 222 PRO A C 1
ATOM 1609 O O . PRO A 1 222 ? -23.975 -14.072 9.484 1.00 71.75 222 PRO A O 1
ATOM 1612 N N . ALA A 1 223 ? -23.649 -13.503 7.330 1.00 70.38 223 ALA A N 1
ATOM 1613 C CA . ALA A 1 223 ? -22.344 -14.150 7.164 1.00 70.38 223 ALA A CA 1
ATOM 1614 C C . ALA A 1 223 ? -21.243 -13.604 8.101 1.00 70.38 223 ALA A C 1
ATOM 1616 O O . ALA A 1 223 ? -20.281 -14.306 8.410 1.00 70.38 223 ALA A O 1
ATOM 1617 N N . VAL A 1 224 ? -21.382 -12.362 8.577 1.00 69.38 224 VAL A N 1
ATOM 1618 C CA . VAL A 1 224 ? -20.410 -11.676 9.452 1.00 69.38 224 VAL A CA 1
ATOM 1619 C C . VAL A 1 224 ? -21.028 -11.254 10.792 1.00 69.38 224 VAL A C 1
ATOM 1621 O O . VAL A 1 224 ? -20.430 -10.501 11.564 1.00 69.38 224 VAL A O 1
ATOM 1624 N N . LYS A 1 225 ? -22.236 -11.748 11.099 1.00 75.56 225 LYS A N 1
ATOM 1625 C CA . LYS A 1 225 ? -22.995 -11.379 12.297 1.00 75.56 225 LYS A CA 1
ATOM 1626 C C . LYS A 1 225 ? -22.181 -11.654 13.564 1.00 75.56 225 LYS A C 1
ATOM 1628 O O . LYS A 1 225 ? -21.709 -12.762 13.791 1.00 75.56 225 LYS A O 1
ATOM 1633 N N . GLY A 1 226 ? -22.031 -10.629 14.402 1.00 79.12 226 GLY A N 1
ATOM 1634 C CA . GLY A 1 226 ? -21.317 -10.716 15.681 1.00 79.12 226 GLY A CA 1
ATOM 1635 C C . GLY A 1 226 ? -19.791 -10.603 15.593 1.00 79.12 226 GLY A C 1
ATOM 1636 O O . GLY A 1 226 ? -19.165 -10.340 16.618 1.00 79.12 226 GLY A O 1
ATOM 1637 N N . ARG A 1 227 ? -19.187 -10.716 14.400 1.00 81.94 227 ARG A N 1
ATOM 1638 C CA . ARG A 1 227 ? -17.723 -10.679 14.217 1.00 81.94 227 ARG A CA 1
ATOM 1639 C C . ARG A 1 227 ? 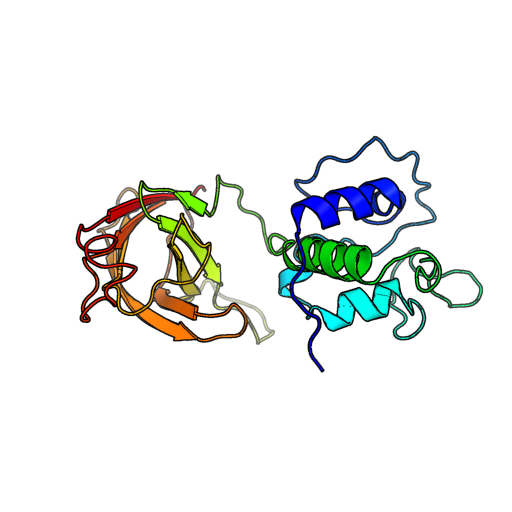-17.118 -9.323 14.591 1.00 81.94 227 ARG A C 1
ATOM 1641 O O . ARG A 1 227 ? -16.105 -9.264 15.275 1.00 81.94 227 ARG A O 1
ATOM 1648 N N . PHE A 1 228 ? -17.806 -8.241 14.228 1.00 89.00 228 PHE A N 1
ATOM 1649 C CA . PHE A 1 228 ? -17.384 -6.852 14.464 1.00 89.00 228 PHE A CA 1
ATOM 1650 C C . PHE A 1 228 ? -18.173 -6.167 15.593 1.00 89.00 228 PHE A C 1
ATOM 1652 O O . PHE A 1 228 ? -18.325 -4.947 15.617 1.00 89.00 228 PHE A O 1
ATOM 1659 N N . ALA A 1 229 ? -18.739 -6.951 16.518 1.00 86.44 229 ALA A N 1
ATOM 1660 C CA . ALA A 1 229 ? -19.612 -6.441 17.581 1.00 86.44 229 ALA A CA 1
ATOM 1661 C C . ALA A 1 229 ? -18.857 -5.960 18.831 1.00 86.44 229 ALA A C 1
ATOM 1663 O O . ALA A 1 229 ? -19.448 -5.319 19.698 1.00 86.44 229 ALA A O 1
ATOM 1664 N N . LYS A 1 230 ? -17.567 -6.284 18.954 1.00 89.69 230 LYS A N 1
ATOM 1665 C CA . LYS A 1 230 ? -16.734 -5.875 20.089 1.00 89.69 230 LYS A CA 1
ATOM 1666 C C . LYS A 1 230 ? -15.821 -4.719 19.678 1.00 89.69 230 LYS A C 1
ATOM 1668 O O . LYS A 1 230 ? -15.256 -4.767 18.585 1.00 89.69 230 LYS A O 1
ATOM 1673 N N . PRO A 1 231 ? -15.643 -3.701 20.537 1.00 93.31 231 PRO A N 1
ATOM 1674 C CA . PRO A 1 231 ? -14.665 -2.661 20.277 1.00 93.31 231 PRO A CA 1
ATOM 1675 C C . PRO A 1 231 ? -13.241 -3.226 20.351 1.00 93.31 231 PRO A C 1
ATOM 1677 O O . PRO A 1 231 ? -12.953 -4.098 21.170 1.00 93.31 231 PRO A O 1
ATOM 1680 N N . ALA A 1 232 ? -12.344 -2.673 19.543 1.00 94.38 232 ALA A N 1
ATOM 1681 C CA . ALA A 1 232 ? -10.923 -2.988 19.538 1.00 94.38 232 ALA A CA 1
ATOM 1682 C C . ALA A 1 232 ? -10.078 -1.742 19.836 1.00 94.38 232 ALA A C 1
ATOM 1684 O O . ALA A 1 232 ? -10.451 -0.604 19.526 1.00 94.38 232 ALA A O 1
ATOM 1685 N N . LYS A 1 233 ? -8.918 -1.967 20.454 1.00 95.38 233 LYS A N 1
ATOM 1686 C CA . LYS A 1 233 ? -7.899 -0.948 20.713 1.00 95.38 233 LYS A CA 1
ATOM 1687 C C . LYS A 1 233 ? -6.605 -1.396 20.048 1.00 95.38 233 LYS A C 1
ATOM 1689 O O . LYS A 1 233 ? -6.171 -2.516 20.285 1.00 95.38 233 LYS A O 1
ATOM 1694 N N . VAL A 1 234 ? -5.990 -0.509 19.275 1.00 93.81 234 VAL A N 1
ATOM 1695 C CA . VAL A 1 234 ? -4.705 -0.754 18.603 1.00 93.81 234 VAL A CA 1
ATOM 1696 C C . VAL A 1 234 ? -3.755 0.385 18.947 1.00 93.81 234 VAL A C 1
ATOM 1698 O O . VAL A 1 234 ? -4.197 1.530 19.059 1.00 93.81 234 VAL A O 1
ATOM 1701 N N . VAL A 1 235 ? -2.480 0.087 19.189 1.00 91.75 235 VAL A N 1
ATOM 1702 C CA . VAL A 1 235 ? -1.504 1.075 19.665 1.00 91.75 235 VAL A CA 1
ATOM 1703 C C . VAL A 1 235 ? -0.293 1.074 18.747 1.00 91.75 235 VAL A C 1
ATOM 1705 O O . VAL A 1 235 ? 0.389 0.067 18.623 1.00 91.75 235 VAL A O 1
ATOM 1708 N N . PHE A 1 236 ? -0.019 2.224 18.140 1.00 87.31 236 PHE A N 1
ATOM 1709 C CA . PHE A 1 236 ? 1.176 2.454 17.340 1.00 87.31 236 PHE A CA 1
ATOM 1710 C C . PHE A 1 236 ? 2.124 3.359 18.119 1.00 87.31 236 PHE A C 1
ATOM 1712 O O . PHE A 1 236 ? 1.743 4.469 18.497 1.00 87.31 236 PHE A O 1
ATOM 1719 N N . GLU A 1 237 ? 3.349 2.896 18.338 1.00 84.69 237 GLU A N 1
ATOM 1720 C CA . GLU A 1 237 ? 4.435 3.717 18.872 1.00 84.69 237 GLU A CA 1
ATOM 1721 C C . GLU A 1 237 ? 5.219 4.303 17.693 1.00 84.69 237 GLU A C 1
ATOM 1723 O O . GLU A 1 237 ? 5.690 3.567 16.825 1.00 84.69 237 GLU A O 1
ATOM 1728 N N . ARG A 1 238 ? 5.332 5.630 17.636 1.00 74.50 238 ARG A N 1
ATOM 1729 C CA . ARG A 1 238 ? 6.109 6.357 16.629 1.00 74.50 238 ARG A CA 1
ATOM 1730 C C . ARG A 1 238 ? 7.399 6.869 17.254 1.00 74.50 238 ARG A C 1
ATOM 1732 O O . ARG A 1 238 ? 7.398 7.374 18.377 1.00 74.50 238 ARG A O 1
ATOM 1739 N N . GLY A 1 239 ? 8.485 6.686 16.515 1.00 66.81 239 GLY A N 1
ATOM 1740 C CA . GLY A 1 239 ? 9.832 7.062 16.920 1.00 66.81 239 GLY A CA 1
ATOM 1741 C C . GLY A 1 239 ? 10.107 8.537 16.832 1.00 66.81 239 GLY A C 1
ATOM 1742 O O . GLY A 1 239 ? 9.293 9.292 16.307 1.00 66.81 239 GLY A O 1
ATOM 1743 N N . ALA A 1 240 ? 11.270 8.902 17.358 1.00 48.41 240 ALA A N 1
ATOM 1744 C CA . ALA A 1 240 ? 11.966 10.114 16.953 1.00 48.41 240 ALA A CA 1
ATOM 1745 C C . ALA A 1 240 ? 12.739 9.839 15.653 1.00 48.41 240 ALA A C 1
ATOM 1747 O O . ALA A 1 240 ? 13.215 8.692 15.500 1.00 48.41 240 ALA A O 1
#

Foldseek 3Di:
DAQDAAALVLLVVLCQVVPVVLAEAEPPDDHPDHPRDPQAHADHLAQVLVVDGLVVQLCCQAPVQVDQDDDRNQADPVSGGPRDHCNVPDDSRNSNNNSNNSNVRRHDPDDPDDDALWDDDPFWIKGKDKAFPDDDDDDDDDDDPGFWIKIWMFIAGPVPRHTDPQWFKKKWKDDPPDDIDIDTFCWDQDPVGTTTMDTGGHDPAKMKIKMKTAARPDQDDPVCPPSRHHIDIDMDIRHD

Secondary structure (DSSP, 8-state):
--PPP--HHHHHHHHHHTTGGGT---TT---------TTS-PPP-TTGGGTS-HHHHHHHHH-TTSSPPPSTTTB-TTSSBSSPP-TTT--HHHHHHHHHHHHT----S-----S-SEEE-SSEEEEEEEE-S--S------------EEEEEEEEETTT--B--S--EEEEEEETTSPPEEEEEEEEEETTEEEEEEEEPPPSSSEEEEEEE---SS---GGGTTTT-S-EEEEEEE--